Protein AF-A0A2K5IJV3-F1 (afdb_monomer)

InterPro domains:
  IPR008011 Complex 1 LYR protein domain [PF05347] (14-72)
  IPR033034 NADH dehydrogenase [ubiquinone] 1 beta subcomplex subunit 9 [PTHR12868] (1-138)
  IPR045292 NDUFB9, LYR domain [cd20263] (12-88)

Radius of gyration: 27.1 Å; Cα contacts (8 Å, |Δi|>4): 61; chains: 1; bounding box: 58×34×71 Å

Solvent-accessible surface area (backbone atoms only — not comparable to full-atom values): 11816 Å² total; per-residue (Å²): 135,67,83,50,98,89,40,96,61,74,51,71,69,55,51,53,54,51,50,54,54,49,52,51,47,31,45,45,47,71,32,77,51,69,70,62,28,50,55,52,51,51,54,54,49,50,62,56,55,75,60,63,82,66,81,54,64,67,60,53,54,49,52,50,51,53,50,51,52,54,47,65,77,69,53,51,93,77,54,77,57,55,43,74,38,91,89,20,89,46,40,73,68,64,53,87,74,63,70,64,73,70,66,67,73,74,55,56,69,74,66,49,63,76,41,55,71,59,54,57,53,47,51,54,54,53,50,51,52,61,67,44,47,62,54,54,51,48,52,51,51,51,52,51,54,49,51,52,50,51,51,51,52,51,53,54,49,58,71,70,66,63,79,50,75,67,56,51,53,50,52,53,49,53,55,49,47,55,54,48,54,52,49,52,52,53,49,50,57,51,48,55,52,50,54,54,55,57,62,70,73,108

Secondary structure (DSSP, 8-state):
----SS-SS--HHHHHHHHHHHHHHHHHHH--SHHHHHHHHHHHHHHHHHTTT---HHHHHHHHHHHHHHHHHH--SS----TTSTTSTTTTTTGGG---GGGGGGS-HHHHTTSHHHHHHHHHHHHHHHHHHHHHHHHHHHHHHHHHHHHHHHHHHHHTT---HHHHHHHHHHHHHHHHHHHHHHHHHHHHHHHHHHHTT-

Foldseek 3Di:
DQDDPPDPGDDLVRLLVVLLVQLLQQLCQVCVDPVVSVVVNVVSVVVVVVCVPPPDPVVSVVVSVVSVVVCVVSGDPDTDDDQCGVVHVCPCVCVVVCDPPCVVVVDDVVVCVVPVPVVVVVVVVVVVCVVVVVVVVVVVVVVVVLVVVLVVVVVVQVVVVPPDPVSVVVSVVVSVVVVVVVVVVVVVVVVVVVVVVVVVVD

Mean predicted aligned error: 12.66 Å

Sequence (202 aa):
MALSASGVYLTHQQKVLRLYKRALRHLESWCVHRDKYRYFACLLRARFEEHKNEKDMMKATQLLKEAEEEFWYRQHPQPYIFPDSPGGTSYERYDCYKLPEWCLDDWHPSEKAMYPDYFAKREQWKKLRRESWEREVQVRQELGTMEETSHVLYQSFYAQGNNSNSDILLGLREMSWYLRISFQNAYGASSQLQHANDFLKN

pLDDT: mean 81.29, std 19.45, range [35.34, 97.75]

Organism: Colobus angolensis palliatus (NCBI:txid336983)

Nearest PDB structures (foldseek):
  7zdh-assembly1_t  TM=9.858E-01  e=4.833E-18  Ovis aries
  7qsk-assembly1_n  TM=9.919E-01  e=1.207E-17  Bos taurus
  6zku-assembly1_t  TM=9.861E-01  e=1.364E-17  Ovis aries
  7qso-assembly1_n  TM=9.871E-01  e=8.004E-17  Bos taurus
  8rgq-assembly1_n  TM=9.727E-01  e=4.622E-17  Mus musculus

Structure (mmCIF, N/CA/C/O backbone):
data_AF-A0A2K5IJV3-F1
#
_entry.id   AF-A0A2K5IJV3-F1
#
loop_
_atom_site.group_PDB
_atom_site.id
_atom_site.type_symbol
_atom_site.label_atom_id
_atom_site.label_alt_id
_atom_site.label_comp_id
_atom_site.label_asym_id
_atom_site.label_entity_id
_atom_site.label_seq_id
_atom_site.pdbx_PDB_ins_code
_atom_site.Cartn_x
_atom_site.Cartn_y
_atom_site.Cartn_z
_atom_site.occupancy
_atom_site.B_iso_or_equiv
_atom_site.auth_seq_id
_atom_site.auth_comp_id
_atom_site.auth_asym_id
_atom_site.auth_atom_id
_atom_site.pdbx_PDB_model_num
ATOM 1 N N . MET A 1 1 ? 0.412 -10.807 8.843 1.00 43.59 1 MET A N 1
ATOM 2 C CA . MET A 1 1 ? 1.869 -11.056 8.858 1.00 43.59 1 MET A CA 1
ATOM 3 C C . MET A 1 1 ? 2.607 -9.805 9.322 1.00 43.59 1 MET A C 1
ATOM 5 O O . MET A 1 1 ? 2.273 -8.713 8.870 1.00 43.59 1 MET A O 1
ATOM 9 N N . ALA A 1 2 ? 3.545 -9.965 10.260 1.00 55.31 2 ALA A N 1
ATOM 10 C CA . ALA A 1 2 ? 4.254 -8.886 10.959 1.00 55.31 2 ALA A CA 1
ATOM 11 C C . ALA A 1 2 ? 5.643 -8.565 10.374 1.00 55.31 2 ALA A C 1
ATOM 13 O O . ALA A 1 2 ? 6.436 -7.891 11.019 1.00 55.31 2 ALA A O 1
ATOM 14 N N . LEU A 1 3 ? 5.938 -9.040 9.164 1.00 59.53 3 LEU A N 1
ATOM 15 C CA . LEU A 1 3 ? 7.213 -8.785 8.504 1.00 59.53 3 LEU A CA 1
ATOM 16 C C . LEU A 1 3 ? 7.228 -7.353 7.957 1.00 59.53 3 LEU A C 1
ATOM 18 O O . LEU A 1 3 ? 6.305 -6.935 7.250 1.00 59.53 3 LEU A O 1
ATOM 22 N N . SER A 1 4 ? 8.254 -6.589 8.323 1.00 63.19 4 SER A N 1
ATOM 23 C CA . SER A 1 4 ? 8.536 -5.273 7.757 1.00 63.19 4 SER A CA 1
ATOM 24 C C . SER A 1 4 ? 9.986 -5.239 7.290 1.00 63.19 4 SER A C 1
ATOM 26 O O . SER A 1 4 ? 10.848 -5.804 7.952 1.00 63.19 4 SER A O 1
ATOM 28 N N . ALA A 1 5 ? 10.247 -4.620 6.138 1.00 67.50 5 ALA A N 1
ATOM 29 C CA . ALA A 1 5 ? 11.571 -4.647 5.516 1.00 67.50 5 ALA A CA 1
ATOM 30 C C . ALA A 1 5 ? 12.631 -3.846 6.296 1.00 67.50 5 ALA A C 1
ATOM 32 O O . ALA A 1 5 ? 13.813 -4.133 6.176 1.00 67.50 5 ALA A O 1
ATOM 33 N N . SER A 1 6 ? 12.215 -2.853 7.089 1.00 71.19 6 SER A N 1
ATOM 34 C CA . SER A 1 6 ? 13.111 -1.941 7.811 1.00 71.19 6 SER A CA 1
ATOM 35 C C . SER A 1 6 ? 13.063 -2.074 9.336 1.00 71.19 6 SER A C 1
ATOM 37 O O . SER A 1 6 ? 13.911 -1.512 10.018 1.00 71.19 6 SER A O 1
ATOM 39 N N . GLY A 1 7 ? 12.082 -2.792 9.892 1.00 70.88 7 GLY A N 1
ATOM 40 C CA . GLY A 1 7 ? 11.894 -2.940 11.335 1.00 70.88 7 GLY A CA 1
ATOM 41 C C . GLY A 1 7 ? 11.746 -4.399 11.755 1.00 70.88 7 GLY A C 1
ATOM 42 O O . GLY A 1 7 ? 11.003 -5.163 11.136 1.00 70.88 7 GLY A O 1
ATOM 43 N N . VAL A 1 8 ? 12.407 -4.769 12.854 1.00 79.44 8 VAL A N 1
ATOM 44 C CA . VAL A 1 8 ? 12.351 -6.128 13.425 1.00 79.44 8 VAL A CA 1
ATOM 45 C C . VAL A 1 8 ? 10.925 -6.496 13.864 1.00 79.44 8 VAL A C 1
ATOM 47 O O . VAL A 1 8 ? 10.521 -7.652 13.778 1.00 79.44 8 VAL A O 1
ATOM 50 N N . TYR A 1 9 ? 10.131 -5.512 14.299 1.00 87.12 9 TYR A N 1
ATOM 51 C CA . TYR A 1 9 ? 8.744 -5.705 14.718 1.00 87.12 9 TYR A CA 1
ATOM 52 C C . TYR A 1 9 ? 7.869 -4.489 14.397 1.00 87.12 9 TYR A C 1
ATOM 54 O O . TYR A 1 9 ? 8.346 -3.368 14.231 1.00 87.12 9 TYR A O 1
ATOM 62 N N . LEU A 1 10 ? 6.554 -4.714 14.337 1.00 90.12 10 LEU A N 1
ATOM 63 C CA . LEU A 1 10 ? 5.576 -3.637 14.186 1.00 90.12 10 LEU A CA 1
ATOM 64 C C . LEU A 1 10 ? 5.301 -2.960 15.523 1.00 90.12 10 LEU A C 1
ATOM 66 O O . LEU A 1 10 ? 4.987 -3.632 16.512 1.00 90.12 10 LEU A O 1
ATOM 70 N N . THR A 1 11 ? 5.324 -1.630 15.524 1.00 92.88 11 THR A N 1
ATOM 71 C CA . THR A 1 11 ? 4.940 -0.842 16.699 1.00 92.88 11 THR A CA 1
ATOM 72 C C . THR A 1 11 ? 3.442 -0.983 16.983 1.00 92.88 11 THR A C 1
ATOM 74 O O . THR A 1 11 ? 2.646 -1.283 16.088 1.00 92.88 11 THR A O 1
ATOM 77 N N . HIS A 1 12 ? 3.030 -0.744 18.232 1.00 93.25 12 HIS A N 1
ATOM 78 C CA . HIS A 1 12 ? 1.617 -0.805 18.622 1.00 93.25 12 HIS A CA 1
ATOM 79 C C . HIS A 1 12 ? 0.739 0.098 17.739 1.00 93.25 12 HIS A C 1
ATOM 81 O O . HIS A 1 12 ? -0.258 -0.353 17.178 1.00 93.25 12 HIS A O 1
ATOM 87 N N . GLN A 1 13 ? 1.174 1.341 17.508 1.00 93.50 13 GLN A N 1
ATOM 88 C CA . GLN A 1 13 ? 0.489 2.285 16.623 1.00 93.50 13 GLN A CA 1
ATOM 89 C C . GLN A 1 13 ? 0.307 1.722 15.204 1.00 93.50 13 GLN A C 1
ATOM 91 O O . GLN A 1 13 ? -0.781 1.806 14.638 1.00 93.50 13 GLN A O 1
ATOM 96 N N . GLN A 1 14 ? 1.347 1.115 14.623 1.00 94.75 14 GLN A N 1
ATOM 97 C CA . GLN A 1 14 ? 1.256 0.511 13.291 1.00 94.75 14 GLN A CA 1
ATOM 98 C C . GLN A 1 14 ? 0.252 -0.646 13.252 1.00 94.75 14 GLN A C 1
ATOM 100 O O . GLN A 1 14 ? -0.473 -0.780 12.264 1.00 94.75 14 GLN A O 1
ATOM 105 N N . LYS A 1 15 ? 0.184 -1.470 14.307 1.00 95.38 15 LYS A N 1
ATOM 106 C CA . LYS A 1 15 ? -0.801 -2.558 14.415 1.00 95.38 15 LYS A CA 1
ATOM 107 C C . LYS A 1 15 ? -2.231 -2.008 14.435 1.00 95.38 15 LYS A C 1
ATOM 109 O O . LYS A 1 15 ? -3.037 -2.434 13.609 1.00 95.38 15 LYS A O 1
ATOM 114 N N . VAL A 1 16 ? -2.506 -0.993 15.262 1.00 96.19 16 VAL A N 1
ATOM 115 C CA . VAL A 1 16 ? -3.817 -0.312 15.317 1.00 96.19 16 VAL A CA 1
ATOM 116 C C . VAL A 1 16 ? -4.200 0.265 13.953 1.00 96.19 16 VAL A C 1
ATOM 118 O O . VAL A 1 16 ? -5.300 0.023 13.461 1.00 96.19 16 VAL A O 1
ATOM 121 N N . LEU A 1 17 ? -3.284 0.980 13.290 1.00 96.56 17 LEU A N 1
ATOM 122 C CA . LEU A 1 17 ? -3.554 1.583 11.979 1.00 96.56 17 LEU A CA 1
ATOM 123 C C . LEU A 1 17 ? -3.830 0.530 10.896 1.00 96.56 17 LEU A C 1
ATOM 125 O O . LEU A 1 17 ? -4.703 0.724 10.044 1.00 96.56 17 LEU A O 1
ATOM 129 N N . ARG A 1 18 ? -3.112 -0.599 10.923 1.00 96.62 18 ARG A N 1
ATOM 130 C CA . ARG A 1 18 ? -3.357 -1.725 10.010 1.00 96.62 18 ARG A CA 1
ATOM 131 C C . ARG A 1 18 ? -4.715 -2.372 10.278 1.00 96.62 18 ARG A C 1
ATOM 133 O O . ARG A 1 18 ? -5.428 -2.648 9.313 1.00 96.62 18 ARG A O 1
ATOM 140 N N . LEU A 1 19 ? -5.087 -2.579 11.544 1.00 97.38 19 LEU A N 1
ATOM 141 C CA . LEU A 1 19 ?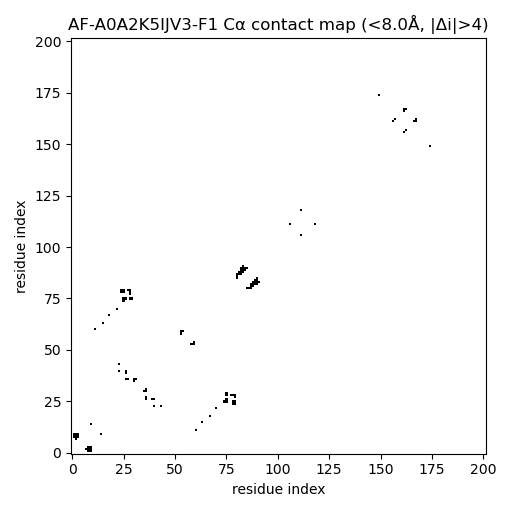 -6.404 -3.092 11.928 1.00 97.38 19 LEU A CA 1
ATOM 142 C C . LEU A 1 19 ? -7.519 -2.153 11.456 1.00 97.38 19 LEU A C 1
ATOM 144 O O . LEU A 1 19 ? -8.434 -2.602 10.774 1.00 97.38 19 LEU A O 1
ATOM 148 N N . TYR A 1 20 ? -7.392 -0.849 11.710 1.00 97.69 20 TYR A N 1
ATOM 149 C CA . TYR A 1 20 ? -8.354 0.162 11.265 1.00 97.69 20 TYR A CA 1
ATOM 150 C C . TYR A 1 20 ? -8.542 0.154 9.740 1.00 97.69 20 TYR A C 1
ATOM 152 O O . TYR A 1 20 ? -9.669 0.109 9.241 1.00 97.69 20 TYR A O 1
ATOM 160 N N . LYS A 1 21 ? -7.438 0.118 8.977 1.00 97.75 21 LYS A N 1
ATOM 161 C CA . LYS A 1 21 ? -7.491 0.029 7.510 1.00 97.75 21 LYS A CA 1
ATOM 162 C C . LYS A 1 21 ? -8.191 -1.251 7.043 1.00 97.75 21 LYS A C 1
ATOM 164 O O . LYS A 1 21 ? -9.004 -1.185 6.123 1.00 97.75 21 LYS A O 1
ATOM 169 N N . ARG A 1 22 ? -7.889 -2.403 7.655 1.00 97.00 22 ARG A N 1
ATOM 170 C CA . ARG A 1 22 ? -8.542 -3.687 7.336 1.00 97.00 22 ARG A CA 1
ATOM 171 C C . ARG A 1 22 ? -10.034 -3.634 7.650 1.00 97.00 22 ARG A C 1
ATOM 173 O O . ARG A 1 22 ? -10.837 -3.950 6.779 1.00 97.00 22 ARG A O 1
ATOM 180 N N . ALA A 1 23 ? -10.403 -3.166 8.838 1.00 97.25 23 ALA A N 1
ATOM 181 C CA . ALA A 1 23 ? -11.791 -3.047 9.267 1.00 97.25 23 ALA A CA 1
ATOM 182 C C . ALA A 1 23 ? -12.621 -2.207 8.284 1.00 97.25 23 ALA A C 1
ATOM 184 O O . ALA A 1 23 ? -13.679 -2.656 7.849 1.00 97.25 23 ALA A O 1
ATOM 185 N N . LEU A 1 24 ? -12.106 -1.057 7.832 1.00 97.50 24 LEU A N 1
ATOM 186 C CA . LEU A 1 24 ? -12.784 -0.241 6.820 1.00 97.50 24 LEU A CA 1
ATOM 187 C C . LEU A 1 24 ? -12.960 -0.958 5.475 1.00 97.50 24 LEU A C 1
ATOM 189 O O . LEU A 1 24 ? -14.029 -0.861 4.881 1.00 97.50 24 LEU A O 1
ATOM 193 N N . ARG A 1 25 ? -11.956 -1.700 4.990 1.00 96.56 25 ARG A N 1
ATOM 194 C CA . ARG A 1 25 ? -12.063 -2.436 3.712 1.00 96.56 25 ARG A CA 1
ATOM 195 C C . ARG A 1 25 ? -13.056 -3.596 3.775 1.00 96.56 25 ARG A C 1
ATOM 197 O O . ARG A 1 25 ? -13.798 -3.817 2.821 1.00 96.56 25 ARG A O 1
ATOM 204 N N . HIS A 1 26 ? -13.124 -4.303 4.900 1.00 96.94 26 HIS A N 1
ATOM 205 C CA . HIS A 1 26 ? -14.148 -5.334 5.092 1.00 96.94 26 HIS A CA 1
ATOM 206 C C . HIS A 1 26 ? -15.542 -4.725 5.274 1.00 96.94 26 HIS A C 1
ATOM 208 O O . HIS A 1 26 ? -16.514 -5.274 4.764 1.00 96.94 26 HIS A O 1
ATOM 214 N N . LEU A 1 27 ? -15.649 -3.566 5.925 1.00 96.69 27 LEU A N 1
ATOM 215 C CA . LEU A 1 27 ? -16.903 -2.819 6.030 1.00 96.69 27 LEU A CA 1
ATOM 216 C C . LEU A 1 27 ? -17.384 -2.345 4.649 1.00 96.69 27 LEU A C 1
ATOM 218 O O . LEU A 1 27 ? -18.563 -2.484 4.348 1.00 96.69 27 LEU A O 1
ATOM 222 N N . GLU A 1 28 ? -16.480 -1.880 3.781 1.00 95.88 28 GLU A N 1
ATOM 223 C CA . GLU A 1 28 ? -16.760 -1.567 2.366 1.00 95.88 28 GLU A CA 1
ATOM 224 C C . GLU A 1 28 ? -17.226 -2.800 1.577 1.00 95.88 28 GLU A C 1
ATOM 226 O O . GLU A 1 28 ? -18.065 -2.681 0.693 1.00 95.88 28 GLU A O 1
ATOM 231 N N . SER A 1 29 ? -16.742 -3.993 1.938 1.00 95.88 29 SER A N 1
ATOM 232 C CA . SER A 1 29 ? -17.171 -5.252 1.312 1.00 95.88 29 SER A CA 1
ATOM 233 C C . SER A 1 29 ? -18.584 -5.671 1.746 1.00 95.88 29 SER A C 1
ATOM 235 O O . SER A 1 29 ? -19.347 -6.172 0.929 1.00 95.88 29 SER A O 1
ATOM 237 N N . TRP A 1 30 ? -18.959 -5.435 3.009 1.00 96.50 30 TRP A N 1
ATOM 238 C CA . TRP A 1 30 ? -20.322 -5.679 3.507 1.00 96.50 30 TRP A CA 1
ATOM 239 C C . TRP A 1 30 ? -21.327 -4.618 3.030 1.00 96.50 30 TRP A C 1
ATOM 241 O O . TRP A 1 30 ? -22.461 -4.931 2.672 1.00 96.50 30 TRP A O 1
ATOM 251 N N . CYS A 1 31 ? -20.935 -3.345 3.060 1.00 95.44 31 CYS A N 1
ATOM 252 C CA . CYS A 1 31 ? -21.772 -2.205 2.698 1.00 95.44 31 CYS A CA 1
ATOM 253 C C . CYS A 1 31 ? -21.453 -1.737 1.276 1.00 95.44 31 CYS A C 1
ATOM 255 O O . CYS A 1 31 ? -20.712 -0.775 1.088 1.00 95.44 31 CYS A O 1
ATOM 257 N N . VAL A 1 32 ? -22.065 -2.390 0.286 1.00 93.62 32 VAL A N 1
ATOM 258 C CA . VAL A 1 32 ? -21.828 -2.116 -1.143 1.00 93.62 32 VAL A CA 1
ATOM 259 C C . VAL A 1 32 ? -22.155 -0.664 -1.525 1.00 93.62 32 VAL A C 1
ATOM 261 O O . VAL A 1 32 ? -21.437 -0.040 -2.304 1.00 93.62 32 VAL A O 1
ATOM 264 N N . HIS A 1 33 ? -23.233 -0.097 -0.971 1.00 96.44 33 HIS A N 1
ATOM 265 C CA . HIS A 1 33 ? -23.640 1.276 -1.274 1.00 96.44 33 HIS A CA 1
ATOM 266 C C . HIS A 1 33 ? -22.840 2.311 -0.471 1.00 96.44 33 HIS A C 1
ATOM 268 O O . HIS A 1 33 ? -22.612 2.171 0.735 1.00 96.44 33 HIS A O 1
ATOM 274 N N . ARG A 1 34 ? -22.425 3.385 -1.155 1.00 96.25 34 ARG A N 1
ATOM 275 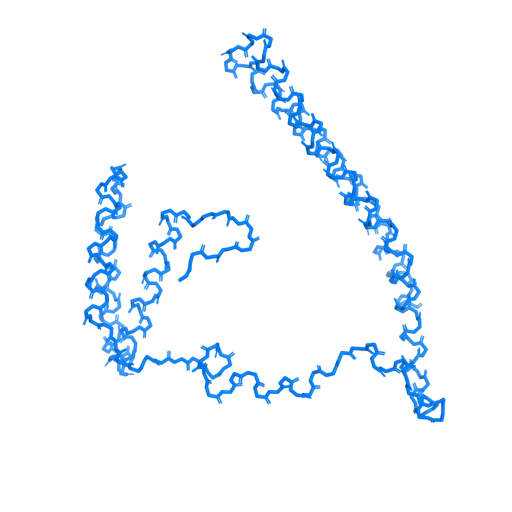C CA . ARG A 1 34 ? -21.457 4.360 -0.632 1.00 96.25 34 ARG A CA 1
ATOM 276 C C . ARG A 1 34 ? -21.984 5.194 0.536 1.00 96.25 34 ARG A C 1
ATOM 278 O O . ARG A 1 34 ? -21.215 5.536 1.434 1.00 96.25 34 ARG A O 1
ATOM 285 N N . ASP A 1 35 ? -23.269 5.509 0.515 1.00 96.69 35 ASP A N 1
ATOM 286 C CA . ASP A 1 35 ? -24.015 6.215 1.557 1.00 96.69 35 ASP A CA 1
ATOM 287 C C . ASP A 1 35 ? -24.025 5.425 2.875 1.00 96.69 35 ASP A C 1
ATOM 289 O O . ASP A 1 35 ? -23.564 5.926 3.906 1.00 96.69 35 ASP A O 1
ATOM 293 N N . LYS A 1 36 ? -24.437 4.152 2.826 1.00 96.00 36 LYS A N 1
ATOM 294 C CA . LYS A 1 36 ? -24.447 3.249 3.986 1.00 96.00 36 LYS A CA 1
ATOM 295 C C . LYS A 1 36 ? -23.037 3.009 4.508 1.00 96.00 36 LYS A C 1
ATOM 297 O O . LYS A 1 36 ? -22.800 3.127 5.710 1.00 96.00 36 LYS A O 1
ATOM 302 N N . TYR A 1 37 ? -22.088 2.742 3.609 1.00 97.56 37 TYR A N 1
ATOM 303 C CA . TYR A 1 37 ? -20.678 2.603 3.972 1.00 97.56 37 TYR A CA 1
ATOM 304 C C . TYR A 1 37 ? -20.176 3.826 4.744 1.00 97.56 37 TYR A C 1
ATOM 306 O O . TYR A 1 37 ? -19.554 3.680 5.795 1.00 97.56 37 TYR A O 1
ATOM 314 N N . ARG A 1 38 ? -20.456 5.041 4.251 1.00 97.62 38 ARG A N 1
ATOM 315 C CA . ARG A 1 38 ? -19.965 6.275 4.872 1.00 97.62 38 ARG A CA 1
ATOM 316 C C . ARG A 1 38 ? -20.503 6.451 6.288 1.00 97.62 38 ARG A C 1
ATOM 318 O O . ARG A 1 38 ? -19.730 6.829 7.166 1.00 97.62 38 ARG A O 1
ATOM 325 N N . TYR A 1 39 ? -21.780 6.146 6.507 1.00 97.56 39 TYR A N 1
ATOM 326 C CA . TYR A 1 39 ? -22.393 6.178 7.833 1.00 97.56 39 TYR A CA 1
ATOM 327 C C . TYR A 1 39 ? -21.666 5.243 8.814 1.00 97.56 39 TYR A C 1
ATOM 329 O O . TYR A 1 39 ? -21.151 5.692 9.840 1.00 97.56 39 TYR A O 1
ATOM 337 N N . PHE A 1 40 ? -21.527 3.962 8.463 1.00 97.56 40 PHE A N 1
ATOM 338 C CA . PHE A 1 40 ? -20.876 2.979 9.334 1.00 97.56 40 PHE A CA 1
ATOM 339 C C . PHE A 1 40 ? -19.367 3.213 9.494 1.00 97.56 40 PHE A C 1
ATOM 341 O O . PHE A 1 40 ? -18.820 2.950 10.563 1.00 97.56 40 PHE A O 1
ATOM 348 N N . ALA A 1 41 ? -18.686 3.755 8.483 1.00 97.44 41 ALA A N 1
ATOM 349 C CA . ALA A 1 41 ? -17.279 4.134 8.584 1.00 97.44 41 ALA A CA 1
ATOM 350 C C . ALA A 1 41 ? -17.056 5.258 9.611 1.00 97.44 41 ALA A C 1
ATOM 352 O O . ALA A 1 41 ? -16.080 5.214 10.361 1.00 97.44 41 ALA A O 1
ATOM 353 N N . CYS A 1 42 ? -17.962 6.242 9.681 1.00 97.69 42 CYS A N 1
ATOM 354 C CA . CYS A 1 42 ? -17.916 7.284 10.709 1.00 97.69 42 CYS A CA 1
ATOM 355 C C . CYS A 1 42 ? -18.160 6.710 12.112 1.00 97.69 42 CYS A C 1
ATOM 357 O O . CYS A 1 42 ? -17.428 7.058 13.035 1.00 97.69 42 CYS A O 1
ATOM 359 N N . LEU A 1 43 ? -19.120 5.789 12.265 1.00 97.62 43 LEU A N 1
ATOM 360 C CA . LEU A 1 43 ? -19.351 5.096 13.539 1.00 97.62 43 LEU A CA 1
ATOM 361 C C . LEU A 1 43 ? -18.133 4.275 13.975 1.00 97.62 43 LEU A C 1
ATOM 363 O O . LEU A 1 43 ? -17.728 4.336 15.134 1.00 97.62 43 LEU A O 1
ATOM 367 N N . LEU A 1 44 ? -17.511 3.544 13.046 1.00 97.19 44 LEU A N 1
ATOM 368 C CA . LEU A 1 44 ? -16.287 2.801 13.327 1.00 97.19 44 LEU A CA 1
ATOM 369 C C . LEU A 1 44 ? -15.176 3.751 13.779 1.00 97.19 44 LEU A C 1
ATOM 371 O O . LEU A 1 44 ? -14.524 3.493 14.783 1.00 97.19 44 LEU A O 1
ATOM 375 N N . ARG A 1 45 ? -14.986 4.874 13.081 1.00 97.69 45 ARG A N 1
ATOM 376 C CA . ARG A 1 45 ? -13.991 5.878 13.464 1.00 97.69 45 ARG A CA 1
ATOM 377 C C . ARG A 1 45 ? -14.233 6.431 14.870 1.00 97.69 45 ARG A C 1
ATOM 379 O O . ARG A 1 45 ? -13.272 6.526 15.623 1.00 97.69 45 ARG A O 1
ATOM 386 N N . ALA A 1 46 ? -15.482 6.730 15.228 1.00 97.75 46 ALA A N 1
ATOM 387 C CA . ALA A 1 46 ? -15.830 7.195 16.570 1.00 97.75 46 ALA A CA 1
ATOM 388 C C . ALA A 1 46 ? -15.425 6.175 17.653 1.00 97.75 46 ALA A C 1
ATOM 390 O O . ALA A 1 46 ? -14.799 6.563 18.635 1.00 97.75 46 ALA A O 1
ATOM 391 N N . ARG A 1 47 ? -15.660 4.870 17.423 1.00 96.56 47 ARG A N 1
ATOM 392 C CA . ARG A 1 47 ? -15.214 3.789 18.332 1.00 96.56 47 ARG A CA 1
ATOM 393 C C . ARG A 1 47 ? -13.692 3.759 18.519 1.00 96.56 47 ARG A C 1
ATOM 395 O O . ARG A 1 47 ? -13.205 3.547 19.621 1.00 96.56 47 ARG A O 1
ATOM 402 N N . PHE A 1 48 ? -12.926 3.967 17.446 1.00 96.50 48 PHE A N 1
ATOM 403 C CA . PHE A 1 48 ? -11.461 4.035 17.540 1.00 96.50 48 PHE A CA 1
ATOM 404 C C . PHE A 1 48 ? -10.978 5.317 18.236 1.00 96.50 48 PHE A C 1
ATOM 406 O O . PHE A 1 48 ? -9.956 5.296 18.919 1.00 96.50 48 PHE A O 1
ATOM 413 N N . GLU A 1 49 ? -11.681 6.438 18.055 1.00 96.56 49 GLU A N 1
ATOM 414 C CA . GLU A 1 49 ? -11.321 7.717 18.674 1.00 96.56 49 GLU A CA 1
ATOM 415 C C . GLU A 1 49 ? -11.614 7.751 20.183 1.00 96.56 49 GLU A C 1
ATOM 417 O O . GLU A 1 49 ? -10.852 8.384 20.915 1.00 96.56 49 GLU A O 1
ATOM 422 N N . GLU A 1 50 ? -12.618 7.010 20.662 1.00 95.88 50 GLU A N 1
ATOM 423 C CA . GLU A 1 50 ? -12.949 6.867 22.091 1.00 95.88 50 GLU A CA 1
ATOM 424 C C . GLU A 1 50 ? -11.749 6.404 22.937 1.00 95.88 50 GLU A C 1
ATOM 426 O O . GLU A 1 50 ? -11.489 6.945 24.011 1.00 95.88 50 GLU A O 1
ATOM 431 N N . HIS A 1 51 ? -10.946 5.473 22.413 1.00 93.12 51 HIS A N 1
ATOM 432 C CA . HIS A 1 51 ? -9.770 4.921 23.098 1.00 93.12 51 HIS A CA 1
ATOM 433 C C . HIS A 1 51 ? -8.432 5.500 22.607 1.00 93.12 51 HIS A C 1
ATOM 435 O O . HIS A 1 51 ? -7.367 4.954 22.897 1.00 93.12 51 HIS A O 1
ATOM 441 N N . LYS A 1 52 ? -8.447 6.621 21.873 1.00 91.75 52 LYS A N 1
ATOM 442 C CA . LYS A 1 52 ? -7.231 7.218 21.289 1.00 91.75 52 LYS A CA 1
ATOM 443 C C . LYS A 1 52 ? -6.233 7.723 22.335 1.00 91.75 52 LYS A C 1
ATOM 445 O O . LYS A 1 52 ? -5.030 7.668 22.096 1.00 91.75 52 LYS A O 1
ATOM 450 N N . ASN A 1 53 ? -6.730 8.247 23.455 1.00 93.31 53 ASN A N 1
ATOM 451 C CA . ASN A 1 53 ? -5.921 8.905 24.488 1.00 93.31 53 ASN A CA 1
ATOM 452 C C . ASN A 1 53 ? -5.605 7.988 25.687 1.00 93.31 53 ASN A C 1
ATOM 454 O O . ASN A 1 53 ? -5.273 8.484 26.764 1.00 93.31 53 ASN A O 1
ATOM 458 N N . GLU A 1 54 ? -5.728 6.668 25.523 1.00 91.06 54 GLU A N 1
ATOM 459 C CA . GLU A 1 54 ? -5.382 5.701 26.567 1.00 91.06 54 GLU A CA 1
ATOM 460 C C . GLU A 1 54 ? -3.863 5.698 26.802 1.00 91.06 54 GLU A C 1
ATOM 462 O O . GLU A 1 54 ? -3.078 5.536 25.865 1.00 91.06 54 GLU A O 1
ATOM 467 N N . LYS A 1 55 ? -3.446 5.921 28.053 1.00 92.69 55 LYS A N 1
ATOM 468 C CA . LYS A 1 55 ? -2.022 6.004 28.425 1.00 92.69 55 LYS A CA 1
ATOM 469 C C . LYS A 1 55 ? -1.460 4.657 28.864 1.00 92.69 55 LYS A C 1
ATOM 471 O O . LYS A 1 55 ? -0.251 4.453 28.776 1.00 92.69 55 LYS A O 1
ATOM 476 N N . ASP A 1 56 ? -2.317 3.761 29.349 1.00 95.31 56 ASP A N 1
ATOM 477 C CA . ASP A 1 56 ? -1.900 2.428 29.765 1.00 95.31 56 ASP A CA 1
ATOM 478 C C . ASP A 1 56 ? -1.706 1.513 28.548 1.00 95.31 56 ASP A C 1
ATOM 480 O O . ASP A 1 56 ? -2.650 1.138 27.846 1.00 95.31 56 ASP A O 1
ATOM 484 N N . MET A 1 57 ? -0.451 1.126 28.317 1.00 93.19 57 MET A N 1
ATOM 485 C CA . MET A 1 57 ? -0.076 0.258 27.207 1.00 93.19 57 MET A CA 1
ATOM 486 C C . MET A 1 57 ? -0.599 -1.171 27.368 1.00 93.19 57 MET A C 1
ATOM 488 O O . MET A 1 57 ? -0.912 -1.796 26.356 1.00 93.19 57 MET A O 1
ATOM 492 N N . MET A 1 58 ? -0.734 -1.691 28.594 1.00 94.50 58 MET A N 1
ATOM 493 C CA . MET A 1 58 ? -1.277 -3.039 28.804 1.00 94.50 58 MET A CA 1
ATOM 494 C C . MET A 1 58 ? -2.734 -3.093 28.358 1.00 94.50 58 MET A C 1
ATOM 496 O O . MET A 1 58 ? -3.097 -3.917 27.512 1.00 94.50 58 MET A O 1
ATOM 500 N N . LYS A 1 59 ? -3.537 -2.143 28.841 1.00 94.75 59 LYS A N 1
ATOM 501 C CA . LYS A 1 59 ? -4.931 -1.986 28.431 1.00 94.75 59 LYS A CA 1
ATOM 502 C C . LYS A 1 59 ? -5.062 -1.760 26.925 1.00 94.75 59 LYS A C 1
ATOM 504 O O . LYS A 1 59 ? -5.885 -2.410 26.287 1.00 94.75 59 LYS A O 1
ATOM 509 N N . ALA A 1 60 ? -4.214 -0.920 26.329 1.00 94.69 60 ALA A N 1
ATOM 510 C CA . ALA A 1 60 ? -4.217 -0.699 24.883 1.00 94.69 60 ALA A CA 1
ATOM 511 C C . ALA A 1 60 ? -3.949 -1.992 24.087 1.00 94.69 60 ALA A C 1
ATOM 513 O O . ALA A 1 60 ? -4.634 -2.261 23.099 1.00 94.69 60 ALA A O 1
ATOM 514 N N . THR A 1 61 ? -3.011 -2.834 24.541 1.00 95.31 61 THR A N 1
ATOM 515 C CA . THR A 1 61 ? -2.758 -4.131 23.890 1.00 95.31 61 THR A CA 1
ATOM 516 C C . THR A 1 61 ? -3.898 -5.129 24.064 1.00 95.31 61 THR A C 1
ATOM 518 O O . THR A 1 61 ? -4.177 -5.889 23.136 1.00 95.31 61 THR A O 1
ATOM 521 N N . GLN A 1 62 ? -4.580 -5.110 25.209 1.00 96.38 62 GLN A N 1
ATOM 522 C CA . GLN A 1 62 ? -5.749 -5.951 25.443 1.00 96.38 62 GLN A CA 1
ATOM 523 C C . GLN A 1 62 ? -6.913 -5.540 24.531 1.00 96.38 62 GLN A C 1
ATOM 525 O O . GLN A 1 62 ? -7.460 -6.391 23.835 1.00 96.38 62 GLN A O 1
ATOM 530 N N . LEU A 1 63 ? -7.209 -4.239 24.445 1.00 96.31 63 LEU A N 1
ATOM 531 C CA . LEU A 1 63 ? -8.220 -3.700 23.529 1.00 96.31 63 LEU A CA 1
ATOM 532 C C . LEU A 1 63 ? -7.915 -4.052 22.071 1.00 96.31 63 LEU A C 1
ATOM 534 O O . LEU A 1 63 ? -8.816 -4.381 21.306 1.00 96.31 63 LEU A O 1
ATOM 538 N N . LEU A 1 64 ? -6.638 -4.010 21.678 1.00 96.25 64 LEU A N 1
ATOM 539 C CA . LEU A 1 64 ? -6.225 -4.418 20.338 1.00 96.25 64 LEU A CA 1
ATOM 540 C C . LEU A 1 64 ? -6.526 -5.898 20.089 1.00 96.25 64 LEU A C 1
ATOM 542 O O . LEU A 1 64 ? -7.038 -6.229 19.023 1.00 96.25 64 LEU A O 1
ATOM 546 N N . LYS A 1 65 ? -6.236 -6.772 21.058 1.00 96.94 65 LYS A N 1
ATOM 547 C CA . LYS A 1 65 ? -6.510 -8.209 20.953 1.00 96.94 65 LYS A CA 1
ATOM 548 C C . LYS A 1 65 ? -8.011 -8.485 20.830 1.00 96.94 65 LYS A C 1
ATOM 550 O O . LYS A 1 65 ? -8.420 -9.190 19.914 1.00 96.94 65 LYS A O 1
ATOM 555 N N . GLU A 1 66 ? -8.823 -7.872 21.686 1.00 97.12 66 GLU A N 1
ATOM 556 C CA . GLU A 1 66 ? -10.289 -7.984 21.642 1.00 97.12 66 GLU A CA 1
ATOM 557 C C . GLU A 1 66 ? -10.852 -7.459 20.308 1.00 97.12 66 GLU A C 1
ATOM 559 O O . GLU A 1 66 ? -11.714 -8.086 19.692 1.00 97.12 66 GLU A O 1
ATOM 564 N N . ALA A 1 67 ? -10.311 -6.349 19.794 1.00 96.81 67 ALA A N 1
ATOM 565 C CA . ALA A 1 67 ? -10.701 -5.802 18.497 1.00 96.81 67 ALA A CA 1
ATOM 566 C C . ALA A 1 67 ? -10.273 -6.694 17.314 1.00 96.81 67 ALA A C 1
ATOM 568 O O . ALA A 1 67 ? -10.981 -6.761 16.306 1.00 96.81 67 ALA A O 1
ATOM 569 N N . GLU A 1 68 ? -9.130 -7.382 17.405 1.00 96.81 68 GLU A N 1
ATOM 570 C CA . GLU A 1 68 ? -8.706 -8.375 16.411 1.00 96.81 68 GLU A CA 1
ATOM 571 C C . GLU A 1 68 ? -9.614 -9.613 16.417 1.00 96.81 68 GLU A C 1
ATOM 573 O O . GLU A 1 68 ? -9.944 -10.119 15.341 1.00 96.81 68 GLU A O 1
ATOM 578 N N . GLU A 1 69 ? -10.066 -10.059 17.591 1.00 97.75 69 GLU A N 1
ATOM 579 C CA . GLU A 1 69 ? -11.038 -11.149 17.742 1.00 97.75 69 GLU A CA 1
ATOM 580 C C . GLU A 1 69 ? -12.416 -10.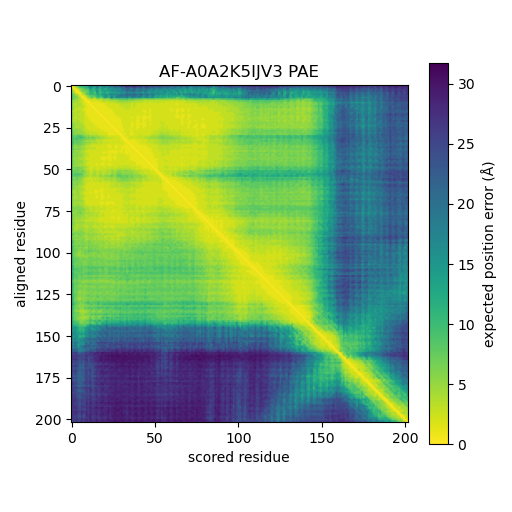762 17.173 1.00 97.75 69 GLU A C 1
ATOM 582 O O . GLU A 1 69 ? -12.984 -11.518 16.377 1.00 97.75 69 GLU A O 1
ATOM 587 N N . GLU A 1 70 ? -12.922 -9.555 17.476 1.00 96.94 70 GLU A N 1
ATOM 588 C CA . GLU A 1 70 ? -14.165 -9.033 16.878 1.00 96.94 70 GLU A CA 1
ATOM 589 C C . GLU A 1 70 ? -14.042 -8.955 15.349 1.00 96.94 70 GLU A C 1
ATOM 591 O O . GLU A 1 70 ? -14.940 -9.385 14.617 1.00 96.94 70 GLU A O 1
ATOM 596 N N . PHE A 1 71 ? -12.922 -8.420 14.852 1.00 97.44 71 PHE A N 1
ATOM 597 C CA . PHE A 1 71 ? -12.668 -8.319 13.419 1.00 97.44 71 PHE A CA 1
ATOM 598 C C . PHE A 1 71 ? -12.639 -9.701 12.756 1.00 97.44 71 PHE A C 1
ATOM 600 O O . PHE A 1 71 ? -13.247 -9.873 11.700 1.00 97.44 71 PHE A O 1
ATOM 607 N N . TRP A 1 72 ? -11.975 -10.684 13.369 1.00 97.00 72 TRP A N 1
ATOM 608 C CA . TRP A 1 72 ? -11.887 -12.045 12.840 1.00 97.00 72 TRP A CA 1
ATOM 609 C C . TRP A 1 72 ? -13.259 -12.714 12.732 1.00 97.00 72 TRP A C 1
ATOM 611 O O . TRP A 1 72 ? -13.565 -13.322 11.708 1.00 97.00 72 TRP A O 1
ATOM 621 N N . TYR A 1 73 ? -14.108 -12.554 13.748 1.00 97.12 73 TYR A N 1
ATOM 622 C CA . TYR A 1 73 ? -15.459 -13.117 13.749 1.00 97.12 73 TYR A CA 1
ATOM 623 C C . TYR A 1 73 ? -16.374 -12.471 12.694 1.00 97.12 73 TYR A C 1
ATOM 625 O O . TYR A 1 73 ? -17.219 -13.143 12.105 1.00 97.12 73 TYR A O 1
ATOM 633 N N . ARG A 1 74 ? -16.206 -11.167 12.429 1.00 95.25 74 ARG A N 1
ATOM 634 C CA . ARG A 1 74 ? -17.103 -10.371 11.563 1.00 95.25 74 ARG A CA 1
ATOM 635 C C . ARG A 1 74 ? -16.552 -10.095 10.159 1.00 95.25 74 ARG A C 1
ATOM 637 O O . ARG A 1 74 ? -17.141 -9.311 9.404 1.00 95.25 74 ARG A O 1
ATOM 644 N N . GLN A 1 75 ? -15.417 -10.684 9.793 1.00 95.50 75 GLN A N 1
ATOM 645 C CA . GLN A 1 75 ? -14.804 -10.440 8.490 1.00 95.50 75 GLN A CA 1
ATOM 646 C C . GLN A 1 75 ? -15.677 -10.980 7.349 1.00 95.50 75 GLN A C 1
ATOM 648 O O . GLN A 1 75 ? -16.234 -12.072 7.426 1.00 95.50 75 GLN A O 1
ATOM 653 N N . HIS A 1 76 ? -15.792 -10.208 6.266 1.00 95.88 76 HIS A N 1
ATOM 654 C CA . HIS A 1 76 ? -16.469 -10.675 5.055 1.00 95.88 76 HIS A CA 1
ATOM 655 C C . HIS A 1 76 ? -15.745 -11.907 4.467 1.00 95.88 76 HIS A C 1
ATOM 657 O O . HIS A 1 76 ? -14.522 -11.828 4.316 1.00 95.88 76 HIS A O 1
ATOM 663 N N . PRO A 1 77 ? -16.450 -12.998 4.094 1.00 96.62 77 PRO A N 1
ATOM 664 C CA . PRO A 1 77 ? -15.825 -14.216 3.560 1.00 96.62 77 PRO A CA 1
ATOM 665 C C . PRO A 1 77 ? -14.991 -13.988 2.292 1.00 96.62 77 PRO A C 1
ATOM 667 O O . PRO A 1 77 ? -13.934 -14.586 2.126 1.00 96.62 77 PRO A O 1
ATOM 670 N N . GLN A 1 78 ? -15.449 -13.094 1.413 1.00 95.19 78 GLN A N 1
ATOM 671 C CA . GLN A 1 78 ? -14.767 -12.731 0.169 1.00 95.19 78 GLN A CA 1
ATOM 672 C C . GLN A 1 78 ? -14.581 -11.208 0.098 1.00 95.19 78 GLN A C 1
ATOM 674 O O . GLN A 1 78 ? -15.444 -10.513 -0.439 1.00 95.19 78 GLN A O 1
ATOM 679 N N . PRO A 1 79 ? -13.552 -10.638 0.741 1.00 96.25 79 PRO A N 1
ATOM 680 C CA . PRO A 1 79 ? -13.365 -9.191 0.758 1.00 96.25 79 PRO A CA 1
ATOM 681 C C . PRO A 1 79 ? -13.086 -8.640 -0.645 1.00 96.25 79 PRO A C 1
ATOM 683 O O . PRO A 1 79 ? -12.542 -9.333 -1.504 1.00 96.25 79 PRO A O 1
ATOM 686 N N . TYR A 1 80 ? -13.409 -7.366 -0.860 1.00 96.06 80 TYR A N 1
ATOM 687 C CA . TYR A 1 80 ? -13.031 -6.663 -2.079 1.00 96.06 80 TYR A CA 1
ATOM 688 C C . TYR A 1 80 ? -11.512 -6.450 -2.121 1.00 96.06 80 TYR A C 1
ATOM 690 O O . TYR A 1 80 ? -10.936 -5.764 -1.269 1.00 96.06 80 TYR A O 1
ATOM 698 N N . ILE A 1 81 ? -10.870 -7.030 -3.133 1.00 96.38 81 ILE A N 1
ATOM 699 C CA . ILE A 1 81 ? -9.438 -6.899 -3.403 1.00 96.38 81 ILE A CA 1
ATOM 700 C C . ILE A 1 81 ? -9.287 -6.174 -4.739 1.00 96.38 81 ILE A C 1
ATOM 702 O O . ILE A 1 81 ? -9.939 -6.524 -5.722 1.00 96.38 81 ILE A O 1
ATOM 706 N N . PHE A 1 82 ? -8.440 -5.144 -4.774 1.00 95.94 82 PHE A N 1
ATOM 707 C CA . PHE A 1 82 ? -8.181 -4.414 -6.013 1.00 95.94 82 PHE A CA 1
ATOM 708 C C . PHE A 1 82 ? -7.518 -5.331 -7.051 1.00 95.94 82 PHE A C 1
ATOM 710 O O . PHE A 1 82 ? -6.694 -6.155 -6.656 1.00 95.94 82 PHE A O 1
ATOM 717 N N . PRO A 1 83 ? -7.806 -5.161 -8.355 1.00 97.12 83 PRO A N 1
ATOM 718 C CA . PRO A 1 83 ? -7.348 -6.087 -9.391 1.00 97.12 83 PRO A CA 1
ATOM 719 C C . PRO A 1 83 ? -5.836 -6.359 -9.372 1.00 97.12 83 PRO A C 1
ATOM 721 O O . PRO A 1 83 ? -5.438 -7.520 -9.394 1.00 97.12 83 PRO A O 1
ATOM 724 N N . ASP A 1 84 ? -5.018 -5.312 -9.234 1.00 96.00 84 ASP A N 1
ATOM 725 C CA . ASP A 1 84 ? -3.549 -5.406 -9.265 1.00 96.00 84 ASP A CA 1
ATOM 726 C C . ASP A 1 84 ? -2.913 -5.668 -7.891 1.00 96.00 84 ASP A C 1
ATOM 728 O O . ASP A 1 84 ? -1.695 -5.779 -7.770 1.00 96.00 84 ASP A O 1
ATOM 732 N N . SER A 1 85 ? -3.713 -5.715 -6.822 1.00 95.44 85 SER A N 1
ATOM 733 C CA . SER A 1 85 ? -3.212 -6.058 -5.488 1.00 95.44 85 SER A CA 1
ATOM 734 C C . SER A 1 85 ? -3.044 -7.574 -5.347 1.00 95.44 85 SER A C 1
ATOM 736 O O . SER A 1 85 ? -3.762 -8.316 -6.012 1.00 95.44 85 SER A O 1
ATOM 738 N N . PRO A 1 86 ? -2.171 -8.061 -4.446 1.00 95.50 86 PRO A N 1
ATOM 739 C CA . PRO A 1 86 ? -2.050 -9.492 -4.176 1.00 95.50 86 PRO A CA 1
ATOM 740 C C . PRO A 1 86 ? -3.406 -10.127 -3.837 1.00 95.50 86 PRO A C 1
ATOM 742 O O . PRO A 1 86 ? -4.120 -9.633 -2.961 1.00 95.50 86 PRO A O 1
ATOM 745 N N . GLY A 1 87 ? -3.762 -11.207 -4.539 1.00 93.56 87 GLY A N 1
ATOM 746 C CA . GLY A 1 87 ? -5.075 -11.864 -4.438 1.00 93.56 87 GLY A CA 1
ATOM 747 C C . GLY A 1 87 ? -6.191 -11.227 -5.282 1.00 93.56 87 GLY A C 1
ATOM 748 O O . GLY A 1 87 ? -7.334 -11.672 -5.211 1.00 93.56 87 GLY A O 1
ATOM 749 N N . GLY A 1 88 ? -5.881 -10.188 -6.060 1.00 95.06 88 GLY A N 1
ATOM 750 C CA . GLY A 1 88 ? -6.773 -9.584 -7.045 1.00 95.06 88 GLY A CA 1
ATOM 751 C C . GLY A 1 88 ? -6.834 -10.374 -8.356 1.00 95.06 88 GLY A C 1
ATOM 752 O O . GLY A 1 88 ? -6.054 -11.290 -8.601 1.00 95.06 88 GLY A O 1
ATOM 753 N N . THR A 1 89 ? -7.775 -10.013 -9.228 1.00 96.19 89 THR A N 1
ATOM 754 C CA . THR A 1 89 ? -8.054 -10.741 -10.482 1.00 96.19 89 THR A CA 1
ATOM 755 C C . THR A 1 89 ? -7.052 -10.482 -11.616 1.00 96.19 89 THR A C 1
ATOM 757 O O . THR A 1 89 ? -7.019 -11.236 -12.595 1.00 96.19 89 THR A O 1
ATOM 760 N N . SER A 1 90 ? -6.251 -9.417 -11.534 1.00 95.94 90 SER A N 1
ATOM 761 C CA . SER A 1 90 ? -5.184 -9.087 -12.493 1.00 95.94 90 SER A CA 1
ATOM 762 C C . SER A 1 90 ? -3.796 -9.060 -11.859 1.00 95.94 90 SER A C 1
ATOM 764 O O . SER A 1 90 ? -2.848 -8.615 -12.505 1.00 95.94 90 SER A O 1
ATOM 766 N N . TYR A 1 91 ? -3.658 -9.575 -10.635 1.00 96.31 91 TYR A N 1
ATOM 767 C CA . TYR A 1 91 ? -2.375 -9.678 -9.958 1.00 96.31 91 TYR A CA 1
ATOM 768 C C . TYR A 1 91 ? -1.392 -10.502 -10.798 1.00 96.31 91 TYR A C 1
ATOM 770 O O . TYR A 1 91 ? -1.742 -11.578 -11.279 1.00 96.31 91 TYR A O 1
ATOM 778 N N . GLU A 1 92 ? -0.200 -9.948 -11.036 1.00 95.19 92 GLU A N 1
ATOM 779 C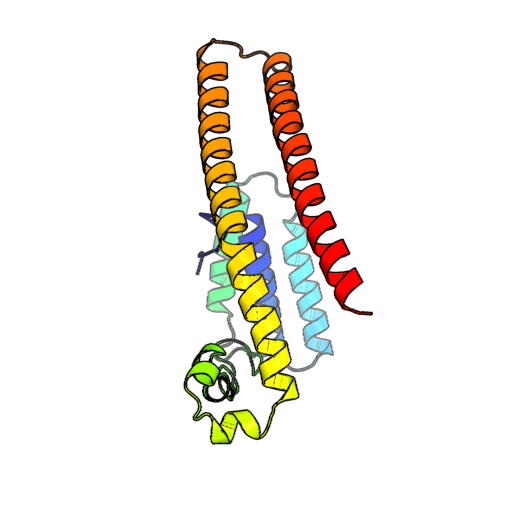 CA . GLU A 1 92 ? 0.885 -10.549 -11.837 1.00 95.19 92 GLU A CA 1
ATOM 780 C C . GLU A 1 92 ? 0.497 -10.920 -13.287 1.00 95.19 92 GLU A C 1
ATOM 782 O O . GLU A 1 92 ? 1.272 -11.542 -14.011 1.00 95.19 92 GLU A O 1
ATOM 787 N N . ARG A 1 93 ? -0.669 -10.467 -13.780 1.00 96.12 93 ARG A N 1
ATOM 788 C CA . ARG A 1 93 ? -1.162 -10.776 -15.136 1.00 96.12 93 ARG A CA 1
ATOM 789 C C . ARG A 1 93 ? -0.176 -10.373 -16.233 1.00 96.12 93 ARG A C 1
ATOM 791 O O . ARG A 1 93 ? -0.084 -11.053 -17.248 1.00 96.12 93 ARG A O 1
ATOM 798 N N . TYR A 1 94 ? 0.519 -9.255 -16.041 1.00 96.00 94 TYR A N 1
ATOM 799 C CA . TYR A 1 94 ? 1.455 -8.695 -17.018 1.00 96.00 94 TYR A CA 1
ATOM 800 C C . TYR A 1 94 ? 2.923 -8.981 -16.689 1.00 96.00 94 TYR A C 1
ATOM 802 O O . TYR A 1 94 ? 3.807 -8.466 -17.373 1.00 96.00 94 TYR A O 1
ATOM 810 N N . ASP A 1 95 ? 3.210 -9.786 -15.665 1.00 94.81 95 ASP A N 1
ATOM 811 C CA . ASP A 1 95 ? 4.591 -10.049 -15.250 1.00 94.81 95 ASP A CA 1
ATOM 812 C C . ASP A 1 95 ? 5.351 -10.894 -16.275 1.00 94.81 95 ASP A C 1
ATOM 814 O O . ASP A 1 95 ? 6.557 -10.726 -16.432 1.00 94.81 95 ASP A O 1
ATOM 818 N N . CYS A 1 96 ? 4.642 -11.691 -17.078 1.00 93.06 96 CYS A N 1
ATOM 819 C CA . CYS A 1 96 ? 5.219 -12.427 -18.204 1.00 93.06 96 CYS A CA 1
ATOM 820 C C . CYS A 1 96 ? 5.841 -11.527 -19.289 1.00 93.06 96 CYS A C 1
ATOM 822 O O . CYS A 1 96 ? 6.708 -11.985 -20.028 1.00 93.06 96 CYS A O 1
ATOM 824 N N . TYR A 1 97 ? 5.438 -10.255 -19.380 1.00 95.31 97 TYR A N 1
ATOM 825 C CA . TYR A 1 97 ? 5.990 -9.292 -20.340 1.00 95.31 97 TYR A CA 1
ATOM 826 C C . TYR A 1 97 ? 7.129 -8.447 -19.756 1.00 95.31 97 TYR A C 1
ATOM 828 O O . TYR A 1 97 ? 7.782 -7.700 -20.485 1.00 95.31 97 TYR A O 1
ATOM 836 N N . LYS A 1 98 ? 7.388 -8.548 -18.447 1.00 94.50 98 LYS A N 1
ATOM 837 C CA . LYS A 1 98 ? 8.447 -7.801 -17.760 1.00 94.50 98 LYS A CA 1
ATOM 838 C C . LYS A 1 98 ? 9.778 -8.540 -17.886 1.00 94.50 98 LYS A C 1
ATOM 840 O O . LYS A 1 98 ? 10.324 -9.038 -16.904 1.00 94.50 98 LYS A O 1
ATOM 845 N N . LEU A 1 99 ? 10.297 -8.616 -19.111 1.00 93.94 99 LEU A N 1
ATOM 846 C CA . LEU A 1 99 ? 11.621 -9.180 -19.358 1.00 93.94 99 LEU A CA 1
ATOM 847 C C . LEU A 1 99 ? 12.695 -8.304 -18.699 1.00 93.94 99 LEU A C 1
ATOM 849 O O . LEU A 1 99 ? 12.643 -7.075 -18.821 1.00 93.94 99 LEU A O 1
ATOM 853 N N . PRO A 1 100 ? 13.669 -8.903 -17.997 1.00 94.88 100 PRO A N 1
ATOM 854 C CA . PRO A 1 100 ? 14.714 -8.125 -17.368 1.00 94.88 100 PRO A CA 1
ATOM 855 C C . PRO A 1 100 ? 15.636 -7.518 -18.431 1.00 94.88 100 PRO A C 1
ATOM 857 O O . PRO A 1 100 ? 15.921 -8.118 -19.467 1.00 94.88 100 PRO A O 1
ATOM 860 N N . GLU A 1 101 ? 16.126 -6.310 -18.154 1.00 92.06 101 GLU A N 1
ATOM 861 C CA . GLU A 1 101 ? 16.865 -5.500 -19.127 1.00 92.06 101 GLU A CA 1
ATOM 862 C C . GLU A 1 101 ? 18.093 -6.221 -19.705 1.00 92.06 101 GLU A C 1
ATOM 864 O O . GLU A 1 101 ? 18.415 -6.038 -20.880 1.00 92.06 101 GLU A O 1
ATOM 869 N N . TRP A 1 102 ? 18.783 -7.033 -18.900 1.00 92.44 102 TRP A N 1
ATOM 870 C CA . TRP A 1 102 ? 20.027 -7.700 -19.290 1.00 92.44 102 TRP A CA 1
ATOM 871 C C . TRP A 1 102 ? 19.847 -8.704 -20.436 1.00 92.44 102 TRP A C 1
ATOM 873 O O . TRP A 1 102 ? 20.787 -8.885 -21.198 1.00 92.44 102 TRP A O 1
ATOM 883 N N . CYS A 1 103 ? 18.646 -9.254 -20.659 1.00 92.12 103 CYS A N 1
ATOM 884 C CA . CYS A 1 103 ? 18.382 -10.143 -21.800 1.00 92.12 103 CYS A CA 1
ATOM 885 C C . CYS A 1 103 ? 18.593 -9.460 -23.164 1.00 92.12 103 CYS A C 1
ATOM 887 O O . CYS A 1 103 ? 18.828 -10.127 -24.166 1.00 92.12 103 CYS A O 1
ATOM 889 N N . LEU A 1 104 ? 18.524 -8.125 -23.224 1.00 93.75 104 LEU A N 1
ATOM 890 C CA . LEU A 1 104 ? 18.801 -7.367 -24.450 1.00 93.75 104 LEU A CA 1
ATOM 891 C C . LEU A 1 104 ? 20.293 -7.384 -24.834 1.00 93.75 104 LEU A C 1
ATOM 893 O O . LEU A 1 104 ? 20.641 -7.064 -25.972 1.00 93.75 104 LEU A O 1
ATOM 897 N N . ASP A 1 105 ? 21.189 -7.748 -23.911 1.00 92.75 105 ASP A N 1
ATOM 898 C CA . ASP A 1 105 ? 22.612 -7.890 -24.223 1.00 92.75 105 ASP A CA 1
ATOM 899 C C . ASP A 1 105 ? 22.885 -9.142 -25.075 1.00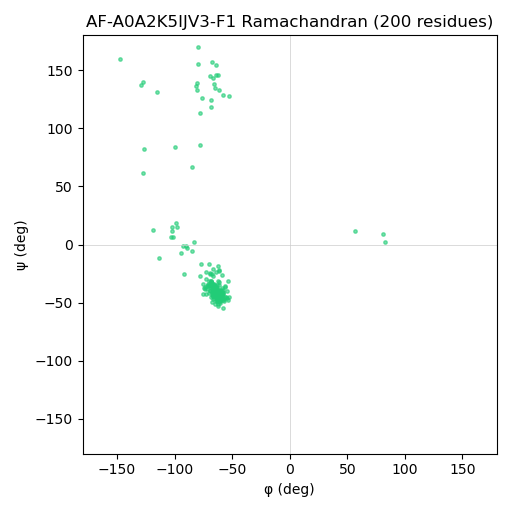 92.75 105 ASP A C 1
ATOM 901 O O . ASP A 1 105 ? 23.833 -9.127 -25.863 1.00 92.75 105 ASP A O 1
ATOM 905 N N . ASP A 1 106 ? 22.010 -10.149 -25.021 1.00 95.00 106 ASP A N 1
ATOM 906 C CA . ASP A 1 106 ? 22.152 -11.423 -25.741 1.00 95.00 106 ASP A CA 1
ATOM 907 C C . ASP A 1 106 ? 21.635 -11.378 -27.193 1.00 95.00 106 ASP A C 1
ATOM 909 O O . ASP A 1 106 ? 21.803 -12.336 -27.945 1.00 95.00 106 ASP A O 1
ATOM 913 N N . TRP A 1 107 ? 21.015 -10.269 -27.615 1.00 95.31 107 TRP A N 1
ATOM 914 C CA . TRP A 1 107 ? 20.467 -10.121 -28.970 1.00 95.31 107 TRP A CA 1
ATOM 915 C C . TRP A 1 107 ? 21.550 -10.200 -30.053 1.00 95.31 107 TRP A C 1
ATOM 917 O O . TRP A 1 107 ? 22.670 -9.694 -29.873 1.00 95.31 107 TRP A O 1
ATOM 927 N N . HIS A 1 108 ? 21.201 -10.759 -31.215 1.00 96.62 108 HIS A N 1
ATOM 928 C CA . HIS A 1 108 ? 22.132 -10.858 -32.337 1.00 96.62 108 HIS A CA 1
ATOM 929 C C . HIS A 1 108 ? 22.466 -9.452 -32.881 1.00 96.62 108 HIS A C 1
ATOM 931 O O . HIS A 1 108 ? 21.581 -8.592 -32.945 1.00 96.62 108 HIS A O 1
ATOM 937 N N . PRO A 1 109 ? 23.711 -9.164 -33.319 1.00 96.62 109 PRO A N 1
ATOM 938 C CA . PRO A 1 109 ? 24.080 -7.832 -33.806 1.00 96.62 109 PRO A CA 1
ATOM 939 C C . PRO A 1 109 ? 23.181 -7.278 -34.922 1.00 96.62 109 PRO A C 1
ATOM 941 O O . PRO A 1 109 ? 22.957 -6.071 -34.967 1.00 96.62 109 PRO A O 1
ATOM 944 N N . SER A 1 110 ? 22.615 -8.134 -35.782 1.00 96.50 110 SER A N 1
ATOM 945 C CA . SER A 1 110 ? 21.659 -7.695 -36.814 1.00 96.50 110 SER A CA 1
ATOM 946 C C . SER A 1 110 ? 20.352 -7.150 -36.231 1.00 96.50 110 SER A C 1
ATOM 948 O O . SER A 1 110 ? 19.788 -6.209 -36.775 1.00 96.50 110 SER A O 1
ATOM 950 N N . GLU A 1 111 ? 19.875 -7.717 -35.122 1.00 95.94 111 GLU A N 1
ATOM 951 C CA . GLU A 1 111 ? 18.660 -7.274 -34.427 1.00 95.94 111 GLU A CA 1
ATOM 952 C C . GLU A 1 111 ? 18.928 -5.970 -33.674 1.00 95.94 111 GLU A C 1
ATOM 954 O O . GLU A 1 111 ? 18.102 -5.061 -33.666 1.00 95.94 111 GLU A O 1
ATOM 959 N N . LYS A 1 112 ? 20.128 -5.830 -33.099 1.00 95.38 112 LYS A N 1
ATOM 960 C CA . LYS A 1 112 ? 20.555 -4.581 -32.455 1.00 95.38 112 LYS A CA 1
ATOM 961 C C . LYS A 1 112 ? 20.709 -3.439 -33.456 1.00 95.38 112 LYS A C 1
ATOM 963 O O . LYS A 1 112 ? 20.340 -2.307 -33.150 1.00 95.38 112 LYS A O 1
ATOM 968 N N . ALA A 1 113 ? 21.198 -3.738 -34.660 1.00 95.31 113 ALA A N 1
ATOM 969 C CA . ALA A 1 113 ? 21.347 -2.764 -35.741 1.00 95.31 113 ALA A CA 1
ATOM 970 C C . ALA A 1 113 ? 20.009 -2.158 -36.201 1.00 95.31 113 ALA A C 1
ATOM 972 O O . ALA A 1 113 ? 20.011 -1.079 -36.787 1.00 95.31 113 ALA A O 1
ATOM 973 N N . MET A 1 114 ? 18.874 -2.802 -35.896 1.00 97.25 114 MET A N 1
ATOM 974 C CA . MET A 1 114 ? 17.539 -2.241 -36.126 1.00 97.25 114 MET A CA 1
ATOM 975 C C . MET A 1 114 ? 17.252 -1.014 -35.243 1.00 97.25 114 MET A C 1
ATOM 977 O O . MET A 1 114 ? 16.476 -0.146 -35.637 1.00 97.25 114 MET A O 1
ATOM 981 N N . TYR A 1 115 ? 17.890 -0.917 -34.070 1.00 96.81 115 TYR A N 1
ATOM 982 C CA . TYR A 1 115 ? 17.646 0.133 -33.074 1.00 96.81 115 TYR A CA 1
ATOM 983 C C . TYR A 1 115 ? 18.946 0.843 -32.642 1.00 96.81 115 TYR A C 1
ATOM 985 O O . TYR A 1 115 ? 19.299 0.823 -31.456 1.00 96.81 115 TYR A O 1
ATOM 993 N N . PRO A 1 116 ? 19.667 1.501 -33.570 1.00 95.50 116 PRO A N 1
ATOM 994 C CA . PRO A 1 116 ? 21.008 2.030 -33.312 1.00 95.50 116 PRO A CA 1
ATOM 995 C C . PRO A 1 116 ? 21.030 3.077 -32.189 1.00 95.50 116 PRO A C 1
ATOM 997 O O . PRO A 1 116 ? 21.856 2.990 -31.280 1.00 95.50 116 PRO A O 1
ATOM 1000 N N . ASP A 1 117 ? 20.074 4.010 -32.182 1.00 96.88 117 ASP A N 1
ATOM 1001 C CA . ASP A 1 117 ? 20.011 5.089 -31.187 1.00 96.88 117 ASP A CA 1
ATOM 1002 C C . ASP A 1 117 ? 19.724 4.575 -29.771 1.00 96.88 117 ASP A C 1
ATOM 1004 O O . ASP A 1 117 ? 20.236 5.109 -28.784 1.00 96.88 117 ASP A O 1
ATOM 1008 N N . TYR A 1 118 ? 18.895 3.533 -29.656 1.00 96.31 118 TYR A N 1
ATOM 1009 C CA . TYR A 1 118 ? 18.551 2.938 -28.367 1.00 96.31 118 TYR A CA 1
ATOM 1010 C C . TYR A 1 118 ? 19.767 2.243 -27.748 1.00 96.31 118 TYR A C 1
ATOM 1012 O O . TYR A 1 118 ? 20.108 2.511 -26.593 1.00 96.31 118 TYR A O 1
ATOM 1020 N N . PHE A 1 119 ? 20.462 1.402 -28.523 1.00 95.56 119 PHE A N 1
ATOM 1021 C CA . PHE A 1 119 ? 21.653 0.702 -28.038 1.00 95.56 119 PHE A CA 1
ATOM 1022 C C . PHE A 1 119 ? 22.822 1.663 -27.773 1.00 95.56 119 PHE A C 1
ATOM 1024 O O . PHE A 1 119 ? 23.522 1.485 -26.776 1.00 95.56 119 PHE A O 1
ATOM 1031 N N . ALA A 1 120 ? 22.979 2.737 -28.557 1.00 94.50 120 ALA A N 1
ATOM 1032 C CA . ALA A 1 120 ? 23.969 3.780 -28.278 1.00 94.50 120 ALA A CA 1
ATOM 1033 C C . ALA A 1 120 ? 23.730 4.462 -26.916 1.00 94.50 120 ALA A C 1
ATOM 1035 O O . ALA A 1 120 ? 24.661 4.605 -26.120 1.00 94.50 120 ALA A O 1
ATOM 1036 N N . LYS A 1 121 ? 22.477 4.823 -26.603 1.00 95.44 121 LYS A N 1
ATOM 1037 C CA . LYS A 1 121 ? 22.110 5.393 -25.292 1.00 95.44 121 LYS A CA 1
ATOM 1038 C C . LYS A 1 121 ? 22.304 4.387 -24.159 1.00 95.44 121 LYS A C 1
ATOM 1040 O O . LYS A 1 121 ? 22.817 4.740 -23.101 1.00 95.44 121 LYS A O 1
ATOM 1045 N N . ARG A 1 122 ? 21.923 3.126 -24.365 1.00 93.38 122 ARG A N 1
ATOM 1046 C CA . ARG A 1 122 ? 22.087 2.051 -23.373 1.00 93.38 122 ARG A CA 1
ATOM 1047 C C . ARG A 1 122 ? 23.550 1.857 -22.966 1.00 93.38 122 ARG A C 1
ATOM 1049 O O . ARG A 1 122 ? 23.828 1.694 -21.781 1.00 93.38 122 ARG A O 1
ATOM 1056 N N . GLU A 1 123 ? 24.490 1.925 -23.906 1.00 92.75 123 GLU A N 1
ATOM 1057 C CA . GLU A 1 123 ? 25.919 1.808 -23.588 1.00 92.75 123 GLU A CA 1
ATOM 1058 C C . GLU A 1 123 ? 26.419 2.950 -22.688 1.00 92.75 123 GLU A C 1
ATOM 1060 O O . GLU A 1 123 ? 27.220 2.713 -21.778 1.00 92.75 123 GLU A O 1
ATOM 1065 N N . GLN A 1 124 ? 25.881 4.165 -22.849 1.00 94.06 124 GLN A N 1
ATOM 1066 C CA . GLN A 1 124 ? 26.152 5.273 -21.927 1.00 94.06 124 GLN A CA 1
ATOM 1067 C C . GLN A 1 124 ? 25.660 4.941 -20.507 1.00 94.06 124 GLN A C 1
ATOM 1069 O O . GLN A 1 124 ? 26.414 5.092 -19.546 1.00 94.06 124 GLN A O 1
ATOM 1074 N N . TRP A 1 125 ? 24.448 4.394 -20.361 1.00 91.31 125 TRP A N 1
ATOM 1075 C CA . TRP A 1 125 ? 23.917 3.955 -19.061 1.00 91.31 125 TRP A CA 1
ATOM 1076 C C . TRP A 1 125 ? 24.740 2.830 -18.425 1.00 91.31 125 TRP A C 1
ATOM 1078 O O . TRP A 1 125 ? 25.010 2.862 -17.222 1.00 91.31 125 TRP A O 1
ATOM 1088 N N . LYS A 1 126 ? 25.190 1.849 -19.215 1.00 91.81 126 LYS A N 1
ATOM 1089 C CA . LYS A 1 126 ? 26.053 0.757 -18.731 1.00 91.81 126 LYS A CA 1
ATOM 1090 C C . LYS A 1 126 ? 27.422 1.267 -18.286 1.00 91.81 126 LYS A C 1
ATOM 1092 O O . LYS A 1 126 ? 27.975 0.756 -17.310 1.00 91.81 126 LYS A O 1
ATOM 1097 N N . LYS A 1 127 ? 27.971 2.275 -18.972 1.00 92.25 127 LYS A N 1
ATOM 1098 C CA . LYS A 1 127 ? 29.197 2.965 -18.550 1.00 92.25 127 LYS A CA 1
ATOM 1099 C C . LYS A 1 127 ? 28.996 3.659 -17.201 1.00 92.25 127 LYS A C 1
ATOM 1101 O O . LYS A 1 127 ? 29.743 3.365 -16.272 1.00 92.25 127 LYS A O 1
ATOM 1106 N N . LEU A 1 128 ? 27.936 4.458 -17.060 1.00 91.88 128 LEU A N 1
ATOM 1107 C CA . LEU A 1 128 ? 27.601 5.130 -15.798 1.00 91.88 128 LEU A CA 1
ATOM 1108 C C . LEU A 1 128 ? 27.404 4.136 -14.644 1.00 91.88 128 LEU A C 1
ATOM 1110 O O . LEU A 1 128 ? 27.923 4.350 -13.551 1.00 91.88 128 LEU A O 1
ATOM 1114 N N . ARG A 1 129 ? 26.709 3.014 -14.885 1.00 90.75 129 ARG A N 1
ATOM 1115 C CA . ARG A 1 129 ? 26.497 1.970 -13.869 1.00 90.75 129 ARG A CA 1
ATOM 1116 C C . ARG A 1 129 ? 27.810 1.331 -13.406 1.00 90.75 129 ARG A C 1
ATOM 1118 O O . ARG A 1 129 ? 27.970 1.120 -12.209 1.00 90.75 129 ARG A O 1
ATOM 1125 N N . ARG A 1 130 ? 28.753 1.057 -14.319 1.00 88.62 130 ARG A N 1
ATOM 1126 C CA . ARG A 1 130 ? 30.084 0.526 -13.960 1.00 88.62 130 ARG A CA 1
ATOM 1127 C C . ARG A 1 130 ? 30.895 1.521 -13.132 1.00 88.62 130 ARG A C 1
ATOM 1129 O O . ARG A 1 130 ? 31.469 1.129 -12.126 1.00 88.62 130 ARG A O 1
ATOM 1136 N N . GLU A 1 131 ? 30.897 2.792 -13.523 1.00 89.19 131 GLU A N 1
ATOM 1137 C CA . GLU A 1 131 ? 31.627 3.850 -12.811 1.00 89.19 131 GLU A CA 1
ATOM 1138 C C . GLU A 1 131 ? 31.026 4.172 -11.430 1.00 89.19 131 GLU A C 1
ATOM 1140 O O . GLU A 1 131 ? 31.756 4.545 -10.513 1.00 89.19 131 GLU A O 1
ATOM 1145 N N . SER A 1 132 ? 29.702 4.052 -11.268 1.00 91.00 132 SER A N 1
ATOM 1146 C CA . SER A 1 132 ? 29.014 4.309 -9.991 1.00 91.00 132 SER A CA 1
ATOM 1147 C C . SER A 1 132 ? 29.207 3.181 -8.974 1.00 91.00 132 SER A C 1
ATOM 1149 O O . SER A 1 132 ? 29.306 3.445 -7.777 1.00 91.00 132 SER A O 1
ATOM 1151 N N . TRP A 1 133 ? 29.301 1.930 -9.440 1.00 85.19 133 TRP A N 1
ATOM 1152 C CA . TRP A 1 133 ? 29.266 0.744 -8.580 1.00 85.19 133 TRP A CA 1
ATOM 1153 C C . TRP A 1 133 ? 30.342 0.738 -7.491 1.00 85.19 133 TRP A C 1
ATOM 1155 O O . TRP A 1 133 ? 30.034 0.523 -6.321 1.00 85.19 133 TRP A O 1
ATOM 1165 N N . GLU A 1 134 ? 31.597 1.010 -7.852 1.00 87.25 134 GLU A N 1
ATOM 1166 C CA . GLU A 1 134 ? 32.707 1.020 -6.891 1.00 87.25 134 GLU A CA 1
ATOM 1167 C C . GLU A 1 134 ? 32.501 2.083 -5.805 1.00 87.25 134 GLU A C 1
ATOM 1169 O O . GLU A 1 134 ? 32.730 1.816 -4.625 1.00 87.25 134 GLU A O 1
ATOM 1174 N N . ARG A 1 135 ? 31.979 3.259 -6.181 1.00 86.06 135 ARG A N 1
ATOM 1175 C CA . ARG A 1 135 ? 31.682 4.344 -5.236 1.00 86.06 135 ARG A CA 1
ATOM 1176 C C . ARG A 1 135 ? 30.548 3.971 -4.288 1.00 86.06 135 ARG A C 1
ATOM 1178 O O . ARG A 1 135 ? 30.653 4.221 -3.095 1.00 86.06 135 ARG A O 1
ATOM 1185 N N . GLU A 1 136 ? 29.476 3.362 -4.791 1.00 83.00 136 GLU A N 1
ATOM 1186 C CA . GLU A 1 136 ? 28.345 2.918 -3.964 1.00 83.00 136 GLU A CA 1
ATOM 1187 C C . GLU A 1 136 ? 28.758 1.828 -2.969 1.00 83.00 136 GLU A C 1
ATOM 1189 O O . GLU A 1 136 ? 28.344 1.852 -1.808 1.00 83.00 136 GLU A O 1
ATOM 1194 N N . VAL A 1 137 ? 29.606 0.889 -3.402 1.00 89.25 137 VAL A N 1
ATOM 1195 C CA . VAL A 1 137 ? 30.159 -0.152 -2.528 1.00 89.25 137 VAL A CA 1
ATOM 1196 C C . VAL A 1 137 ? 31.046 0.462 -1.450 1.00 89.25 137 VAL A C 1
ATOM 1198 O O . VAL A 1 137 ? 30.888 0.098 -0.284 1.00 89.25 137 VAL A O 1
ATOM 1201 N N . GLN A 1 138 ? 31.915 1.407 -1.817 1.00 85.44 138 GLN A N 1
ATOM 1202 C CA . GLN A 1 138 ? 32.774 2.124 -0.877 1.00 85.44 138 GLN A CA 1
ATOM 1203 C C . GLN A 1 138 ? 31.943 2.899 0.153 1.00 85.44 138 GLN A C 1
ATOM 1205 O O . GLN A 1 138 ? 32.126 2.704 1.350 1.00 85.44 138 GLN A O 1
ATOM 1210 N N . VAL A 1 139 ? 30.960 3.691 -0.291 1.00 82.50 139 VAL A N 1
ATOM 1211 C CA . VAL A 1 139 ? 30.047 4.429 0.601 1.00 82.50 139 VAL A CA 1
ATOM 1212 C C . VAL A 1 139 ? 29.313 3.474 1.538 1.00 82.50 139 VAL A C 1
ATOM 1214 O O . VAL A 1 139 ? 29.181 3.752 2.725 1.00 82.50 139 VAL A O 1
ATOM 1217 N N . ARG A 1 140 ? 28.859 2.318 1.044 1.00 73.81 140 ARG A N 1
ATOM 1218 C CA . ARG A 1 140 ? 28.199 1.314 1.886 1.00 73.81 140 ARG A CA 1
ATOM 1219 C C . ARG A 1 140 ? 29.144 0.727 2.938 1.00 73.81 140 ARG A C 1
ATOM 1221 O O . ARG A 1 140 ? 28.714 0.512 4.067 1.00 73.81 140 ARG A O 1
ATOM 1228 N N . GLN A 1 141 ? 30.398 0.451 2.578 1.00 83.00 141 GLN A N 1
ATOM 1229 C CA . GLN A 1 141 ? 31.414 -0.042 3.515 1.00 83.00 141 GLN A CA 1
ATOM 1230 C C . GLN A 1 141 ? 31.763 1.017 4.565 1.00 83.00 141 GLN A C 1
ATOM 1232 O O . GLN A 1 141 ? 31.812 0.698 5.748 1.00 83.00 141 GLN A O 1
ATOM 1237 N N . GLU A 1 142 ? 31.938 2.271 4.152 1.00 81.00 142 GLU A N 1
ATOM 1238 C CA . GLU A 1 142 ? 32.198 3.402 5.047 1.00 81.00 142 GLU A CA 1
ATOM 1239 C C . GLU A 1 142 ? 31.030 3.656 6.001 1.00 81.00 142 GLU A C 1
ATOM 1241 O O . GLU A 1 142 ? 31.243 3.831 7.193 1.00 81.00 142 GLU A O 1
ATOM 1246 N N . LEU A 1 143 ? 29.784 3.620 5.527 1.00 71.88 143 LEU A N 1
ATOM 1247 C CA . LEU A 1 143 ? 28.621 3.749 6.407 1.00 71.88 143 LEU A CA 1
ATOM 1248 C C . LEU A 1 143 ? 28.550 2.603 7.423 1.00 71.88 143 LEU A C 1
ATOM 1250 O O . LEU A 1 143 ? 28.284 2.858 8.594 1.00 71.88 143 LEU A O 1
ATOM 1254 N N . GLY A 1 144 ? 28.855 1.370 7.007 1.00 75.06 144 GLY A N 1
ATOM 1255 C CA . GLY A 1 144 ? 28.909 0.223 7.917 1.00 75.06 144 GLY A CA 1
ATOM 1256 C C . GLY A 1 144 ? 29.976 0.379 9.005 1.00 75.06 144 GLY A C 1
ATOM 1257 O O . GLY A 1 144 ? 29.684 0.204 10.186 1.00 75.06 144 GLY A O 1
ATOM 1258 N N . THR A 1 145 ? 31.193 0.792 8.641 1.00 73.25 145 THR A N 1
ATOM 1259 C CA . THR A 1 145 ? 32.272 1.016 9.621 1.00 73.25 145 THR A CA 1
ATOM 1260 C C . THR A 1 145 ? 31.990 2.221 10.525 1.00 73.25 145 THR A C 1
ATOM 1262 O O . THR A 1 145 ? 32.349 2.214 11.704 1.00 73.25 145 THR A O 1
ATOM 1265 N N . MET A 1 146 ? 31.306 3.251 10.020 1.00 58.09 146 MET A N 1
ATOM 1266 C CA . MET A 1 146 ? 3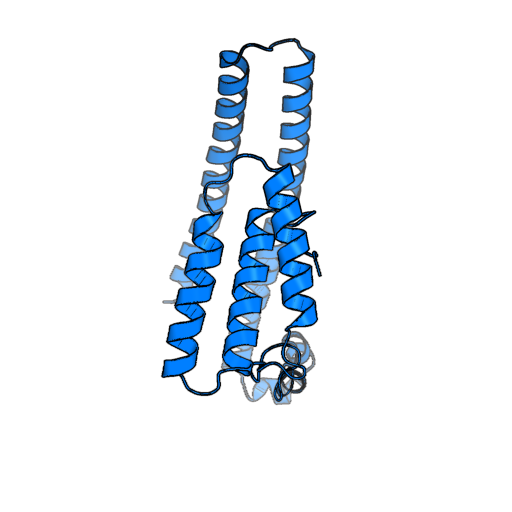0.881 4.418 10.803 1.00 58.09 146 MET A CA 1
ATOM 1267 C C . MET A 1 146 ? 29.765 4.082 11.803 1.00 58.09 146 MET A C 1
ATOM 1269 O O . MET A 1 146 ? 29.760 4.617 12.913 1.00 58.09 146 MET A O 1
ATOM 1273 N N . GLU A 1 147 ? 28.843 3.180 11.458 1.00 62.56 147 GLU A N 1
ATOM 1274 C CA . GLU A 1 147 ? 27.835 2.655 12.390 1.00 62.56 147 GLU A CA 1
ATOM 1275 C C . GLU A 1 147 ? 28.485 1.816 13.500 1.00 62.56 147 GLU A C 1
ATOM 1277 O O . GLU A 1 147 ? 28.189 2.015 14.682 1.00 62.56 147 GLU A O 1
ATOM 1282 N N . GLU A 1 148 ? 29.430 0.943 13.145 1.00 64.12 148 GLU A N 1
ATOM 1283 C CA . GLU A 1 148 ? 30.187 0.125 14.101 1.00 64.12 148 GLU A CA 1
ATOM 1284 C C . GLU A 1 148 ? 31.029 0.987 15.052 1.00 64.12 148 GLU A C 1
ATOM 1286 O O . GLU A 1 148 ? 30.969 0.818 16.271 1.00 64.12 148 GLU A O 1
ATOM 1291 N N . THR A 1 149 ? 31.768 1.964 14.523 1.00 61.50 149 THR A N 1
ATOM 1292 C CA . THR A 1 149 ? 32.582 2.886 15.334 1.00 61.50 149 THR A CA 1
ATOM 1293 C C . THR A 1 149 ? 31.726 3.791 16.213 1.00 61.50 149 THR A C 1
ATOM 1295 O O . THR A 1 149 ? 32.049 3.967 17.387 1.00 61.50 149 THR A O 1
ATOM 1298 N N . SER A 1 150 ? 30.599 4.301 15.708 1.00 60.56 150 SER A N 1
ATOM 1299 C CA . SER A 1 150 ? 29.642 5.072 16.513 1.00 60.56 150 SER A CA 1
ATOM 1300 C C . SER A 1 150 ? 29.085 4.240 17.670 1.00 60.56 150 SER A C 1
ATOM 1302 O O . SER A 1 150 ? 28.973 4.735 18.791 1.00 60.56 150 SER A O 1
ATOM 1304 N N . HIS A 1 151 ? 28.785 2.963 17.432 1.00 61.12 151 HIS A N 1
ATOM 1305 C CA . HIS A 1 151 ? 28.300 2.052 18.463 1.00 61.12 151 HIS A CA 1
ATOM 1306 C C . HIS A 1 151 ? 29.376 1.739 19.517 1.00 61.12 151 HIS A C 1
ATOM 1308 O O . HIS A 1 151 ? 29.086 1.749 20.714 1.00 61.12 151 HIS A O 1
ATOM 1314 N N . VAL A 1 152 ? 30.629 1.529 19.100 1.00 62.88 152 VAL A N 1
ATOM 1315 C CA . VAL A 1 152 ? 31.770 1.309 20.008 1.00 62.88 152 VAL A CA 1
ATOM 1316 C C . VAL A 1 152 ? 32.062 2.552 20.851 1.00 62.88 152 VAL A C 1
ATOM 1318 O O . VAL A 1 152 ? 32.242 2.430 22.062 1.00 62.88 152 VAL A O 1
ATOM 1321 N N . LEU A 1 153 ? 32.047 3.746 20.250 1.00 63.44 153 LEU A N 1
ATOM 1322 C CA . LEU A 1 153 ? 32.264 5.011 20.959 1.00 63.44 153 LEU A CA 1
ATOM 1323 C C . LEU A 1 153 ? 31.143 5.306 21.962 1.00 63.44 153 LEU A C 1
ATOM 1325 O O . LEU A 1 153 ? 31.417 5.732 23.086 1.00 63.44 153 LEU A O 1
ATOM 1329 N N . TYR A 1 154 ? 29.892 5.019 21.592 1.00 64.88 154 TYR A N 1
ATOM 1330 C CA . TYR A 1 154 ? 28.755 5.098 22.506 1.00 64.88 154 TYR A CA 1
ATOM 1331 C C . TYR A 1 154 ? 28.945 4.141 23.693 1.00 64.88 154 TYR A C 1
ATOM 1333 O O . TYR A 1 154 ? 28.861 4.558 24.846 1.00 64.88 154 TYR A O 1
ATOM 1341 N N . GLN A 1 155 ? 29.295 2.876 23.445 1.00 65.69 155 GLN A N 1
ATOM 1342 C CA . GLN A 1 155 ? 29.550 1.904 24.514 1.00 65.69 155 GLN A CA 1
ATOM 1343 C C . GLN A 1 155 ? 30.729 2.299 25.416 1.00 65.69 155 GLN A C 1
ATOM 1345 O O . GLN A 1 155 ? 30.626 2.172 26.638 1.00 65.69 155 GLN A O 1
ATOM 1350 N N . SER A 1 156 ? 31.822 2.824 24.854 1.00 62.94 156 SER A N 1
ATOM 1351 C CA . SER A 1 156 ? 32.976 3.277 25.638 1.00 62.94 156 SER A CA 1
ATOM 1352 C C . SER A 1 156 ? 32.674 4.524 26.472 1.00 62.94 156 SER A C 1
ATOM 1354 O O . SER A 1 156 ? 33.169 4.637 27.590 1.00 62.94 156 SER A O 1
ATOM 1356 N N . PHE A 1 157 ? 31.835 5.434 25.968 1.00 61.31 157 PHE A N 1
ATOM 1357 C CA . PHE A 1 157 ? 31.398 6.629 26.693 1.00 61.31 157 PHE A CA 1
ATOM 1358 C C . PHE A 1 157 ? 30.549 6.272 27.926 1.00 61.31 157 PHE A C 1
ATOM 1360 O O . PHE A 1 157 ? 30.806 6.777 29.019 1.00 61.31 157 PHE A O 1
ATOM 1367 N N . TYR A 1 158 ? 29.603 5.334 27.789 1.00 57.47 158 TYR A N 1
ATOM 1368 C CA . TYR A 1 158 ? 28.818 4.828 28.925 1.00 57.47 158 TYR A CA 1
ATOM 1369 C C . TYR A 1 158 ? 29.664 4.012 29.917 1.00 57.47 158 TYR A C 1
ATOM 1371 O O . TYR A 1 158 ? 29.433 4.078 31.125 1.00 57.47 158 TYR A O 1
ATOM 1379 N N . ALA A 1 159 ? 30.679 3.284 29.441 1.00 61.53 159 ALA A N 1
ATOM 1380 C CA . ALA A 1 159 ? 31.593 2.523 30.296 1.00 61.53 159 ALA A CA 1
ATOM 1381 C C . ALA A 1 159 ? 32.490 3.407 31.190 1.00 61.53 159 ALA A C 1
ATOM 1383 O O . ALA A 1 159 ? 32.967 2.938 32.221 1.00 61.53 159 ALA A O 1
ATOM 1384 N N . GLN A 1 160 ? 32.695 4.682 30.837 1.00 62.62 160 GLN A N 1
ATOM 1385 C CA . GLN A 1 160 ? 33.499 5.643 31.609 1.00 62.62 160 GLN A CA 1
ATOM 1386 C C . GLN A 1 160 ? 32.732 6.312 32.770 1.00 62.62 160 GLN A C 1
ATOM 1388 O O . GLN A 1 160 ? 33.303 7.136 33.480 1.00 62.62 160 GLN A O 1
ATOM 1393 N N . GLY A 1 161 ? 31.465 5.947 33.012 1.00 55.62 161 GLY A N 1
ATOM 1394 C CA . GLY A 1 161 ? 30.698 6.397 34.184 1.00 55.62 161 GLY A CA 1
ATOM 1395 C C . GLY A 1 161 ? 30.069 7.793 34.072 1.00 55.62 161 GLY A C 1
ATOM 1396 O O . GLY A 1 161 ? 29.523 8.298 35.055 1.00 55.62 161 GLY A O 1
ATOM 1397 N N . ASN A 1 162 ? 30.091 8.408 32.886 1.00 55.62 162 ASN A N 1
ATOM 1398 C CA . ASN A 1 162 ? 29.485 9.715 32.624 1.00 55.62 162 ASN A CA 1
ATOM 1399 C C . ASN A 1 162 ? 27.959 9.584 32.459 1.00 55.62 162 ASN A C 1
ATOM 1401 O O . ASN A 1 162 ? 27.442 9.442 31.355 1.00 55.62 162 ASN A O 1
ATOM 1405 N N . ASN A 1 163 ? 27.231 9.613 33.579 1.00 57.28 163 ASN A N 1
ATOM 1406 C CA . ASN A 1 163 ? 25.775 9.401 33.634 1.00 57.28 163 ASN A CA 1
ATOM 1407 C C . ASN A 1 163 ? 24.953 10.697 33.794 1.00 57.28 163 ASN A C 1
ATOM 1409 O O . ASN A 1 163 ? 23.762 10.637 34.106 1.00 57.28 163 ASN A O 1
ATOM 1413 N N . SER A 1 164 ? 25.560 11.877 33.627 1.00 59.28 164 SER A N 1
ATOM 1414 C CA . SER A 1 164 ? 24.816 13.138 33.696 1.00 59.28 164 SER A CA 1
ATOM 1415 C C . SER A 1 164 ? 24.085 13.410 32.368 1.00 59.28 164 SER A C 1
ATOM 1417 O O . SER A 1 164 ? 24.620 13.182 31.281 1.00 59.28 164 SER A O 1
ATOM 1419 N N . ASN A 1 165 ? 22.842 13.908 32.434 1.00 55.28 165 ASN A N 1
ATOM 1420 C CA . ASN A 1 165 ? 22.032 14.199 31.239 1.00 55.28 165 ASN A CA 1
ATOM 1421 C C . ASN A 1 165 ? 22.697 15.222 30.295 1.00 55.28 165 ASN A C 1
ATOM 1423 O O . ASN A 1 165 ? 22.433 15.196 29.095 1.00 55.28 165 ASN A O 1
ATOM 1427 N N . SER A 1 166 ? 23.556 16.112 30.806 1.00 56.72 166 SER A N 1
ATOM 1428 C CA . SER A 1 166 ? 24.306 17.069 29.983 1.00 56.72 166 SER A CA 1
ATOM 1429 C C . SER A 1 166 ? 25.405 16.402 29.161 1.00 56.72 166 SER A C 1
ATOM 1431 O O . SER A 1 166 ? 25.582 16.757 27.996 1.00 56.72 166 SER A O 1
ATOM 1433 N N . ASP A 1 167 ? 26.095 15.409 29.724 1.00 56.81 167 ASP A N 1
ATOM 1434 C CA . ASP A 1 167 ? 27.227 14.753 29.059 1.00 56.81 167 ASP A CA 1
ATOM 1435 C C . ASP A 1 167 ? 26.741 13.839 27.927 1.00 56.81 167 ASP A C 1
ATOM 1437 O O . ASP A 1 167 ? 27.314 13.830 26.838 1.00 56.81 167 ASP A O 1
ATOM 1441 N N . ILE A 1 168 ? 25.615 13.147 28.137 1.00 58.22 168 ILE A N 1
ATOM 1442 C CA . ILE A 1 168 ? 24.960 12.316 27.113 1.00 58.22 168 ILE A CA 1
ATOM 1443 C C . ILE A 1 168 ? 24.477 13.180 25.935 1.00 58.22 168 ILE A C 1
ATOM 1445 O O . ILE A 1 168 ? 24.659 12.812 24.774 1.00 58.22 168 ILE A O 1
ATOM 1449 N N . LEU A 1 169 ? 23.892 14.353 26.209 1.00 56.72 169 LEU A N 1
ATOM 1450 C CA . LEU A 1 169 ? 23.428 15.275 25.165 1.00 56.72 169 LEU A CA 1
ATOM 1451 C C . LEU A 1 169 ? 24.584 15.896 24.367 1.00 56.72 169 LEU A C 1
ATOM 1453 O O . LEU A 1 169 ? 24.436 16.106 23.162 1.00 56.72 169 LEU A O 1
ATOM 1457 N N . LEU A 1 170 ? 25.730 16.163 25.002 1.00 59.62 170 LEU A N 1
ATOM 1458 C CA . LEU A 1 170 ? 26.942 16.623 24.318 1.00 59.62 170 LEU A CA 1
ATOM 1459 C C . LEU A 1 170 ? 27.535 15.525 23.426 1.00 59.62 170 LEU A C 1
ATOM 1461 O O . LEU A 1 170 ? 27.809 15.792 22.257 1.00 59.62 170 LEU A O 1
ATOM 1465 N N . GLY A 1 171 ? 27.629 14.286 23.922 1.00 59.41 171 GLY A N 1
ATOM 1466 C CA . GLY A 1 171 ? 28.081 13.136 23.130 1.00 59.41 171 GLY A CA 1
ATOM 1467 C C . GLY A 1 171 ? 27.196 12.878 21.905 1.00 59.41 171 GLY A C 1
ATOM 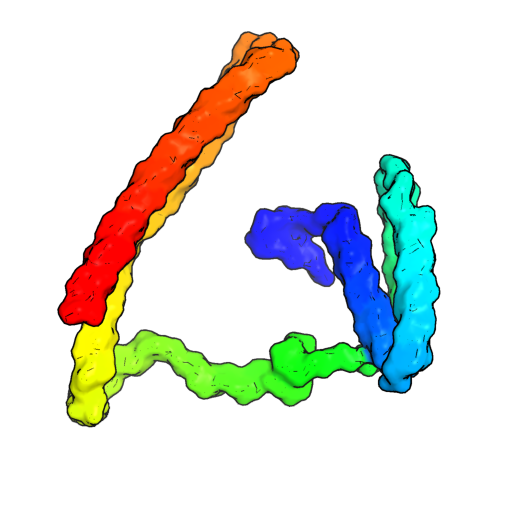1468 O O . GLY A 1 171 ? 27.695 12.752 20.787 1.00 59.41 171 GLY A O 1
ATOM 1469 N N . LEU A 1 172 ? 25.871 12.910 22.075 1.00 58.25 172 LEU A N 1
ATOM 1470 C CA . LEU A 1 172 ? 24.918 12.768 20.967 1.00 58.25 172 LEU A CA 1
ATOM 1471 C C . LEU A 1 172 ? 24.983 13.937 19.968 1.00 58.25 172 LEU A C 1
ATOM 1473 O O . LEU A 1 172 ? 24.787 13.731 1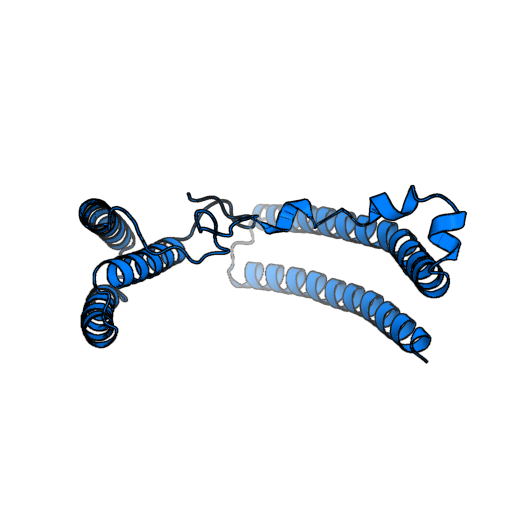8.768 1.00 58.25 172 LEU A O 1
ATOM 1477 N N . ARG A 1 173 ? 25.268 15.163 20.431 1.00 57.34 173 ARG A N 1
ATOM 1478 C CA . ARG A 1 173 ? 25.416 16.349 19.571 1.00 57.34 173 ARG A CA 1
ATOM 1479 C C . ARG A 1 173 ? 26.688 16.289 18.728 1.00 57.34 173 ARG A C 1
ATOM 1481 O O . ARG A 1 173 ? 26.609 16.601 17.544 1.00 57.34 173 ARG A O 1
ATOM 1488 N N . GLU A 1 174 ? 27.807 15.860 19.304 1.00 58.00 174 GLU A N 1
ATOM 1489 C CA . GLU A 1 174 ? 29.074 15.653 18.589 1.00 58.00 174 GLU A CA 1
ATOM 1490 C C . GLU A 1 174 ? 28.938 14.536 17.542 1.00 58.00 174 GLU A C 1
ATOM 1492 O O . GLU A 1 174 ? 29.229 14.756 16.366 1.00 58.00 174 GLU A O 1
ATOM 1497 N N . MET A 1 175 ? 28.373 13.380 17.913 1.00 59.34 175 MET A N 1
ATOM 1498 C CA . MET A 1 175 ? 28.123 12.269 16.977 1.00 59.34 175 MET A CA 1
ATOM 1499 C C . MET A 1 175 ? 27.177 12.672 15.832 1.00 59.34 175 MET A C 1
ATOM 1501 O O . MET A 1 175 ? 27.408 12.330 14.672 1.00 59.34 175 MET A O 1
ATOM 1505 N N . SER A 1 176 ? 26.140 13.460 16.133 1.00 55.56 176 SER A N 1
ATOM 1506 C CA . SER A 1 176 ? 25.227 14.026 15.131 1.00 55.56 176 SER A CA 1
ATOM 1507 C C . SER A 1 176 ? 25.921 15.033 14.204 1.00 55.56 176 SER A C 1
ATOM 1509 O O . SER A 1 176 ? 25.647 15.049 13.004 1.00 55.56 176 SER A O 1
ATOM 1511 N N . TRP A 1 177 ? 26.855 15.843 14.716 1.00 55.66 177 TRP A N 1
ATOM 1512 C CA . TRP A 1 177 ? 27.642 16.781 13.908 1.00 55.66 177 TRP A CA 1
ATOM 1513 C C . TRP A 1 177 ? 28.571 16.051 12.930 1.00 55.66 177 TRP A C 1
ATOM 1515 O O . TRP A 1 177 ? 28.579 16.385 11.744 1.00 55.66 177 TRP A O 1
ATOM 1525 N N . TYR A 1 178 ? 29.267 15.005 13.388 1.00 53.44 178 TYR A N 1
ATOM 1526 C CA . TYR A 1 178 ? 30.109 14.156 12.537 1.00 53.44 178 TYR A CA 1
ATOM 1527 C C . TYR A 1 178 ? 29.303 13.464 11.430 1.00 53.44 178 TYR A C 1
ATOM 1529 O O . TYR A 1 178 ? 29.682 13.527 10.261 1.00 53.44 178 TYR A O 1
ATOM 1537 N N . LEU A 1 179 ? 28.147 12.878 11.762 1.00 53.47 179 LEU A N 1
ATOM 1538 C CA . LEU A 1 179 ? 27.263 12.267 10.764 1.00 53.47 179 LEU A CA 1
ATOM 1539 C C . LEU A 1 179 ? 26.711 13.300 9.768 1.00 53.47 179 LEU A C 1
ATOM 1541 O O . LEU A 1 179 ? 26.598 13.004 8.579 1.00 53.47 179 LEU A O 1
ATOM 1545 N N . ARG A 1 180 ? 26.406 14.525 10.218 1.00 49.97 180 ARG A N 1
ATOM 1546 C CA . ARG A 1 180 ? 25.852 15.598 9.377 1.00 49.97 180 ARG A CA 1
ATOM 1547 C C . ARG A 1 180 ? 26.873 16.196 8.405 1.00 49.97 180 ARG A C 1
ATOM 1549 O O . ARG A 1 180 ? 26.524 16.386 7.240 1.00 49.97 180 ARG A O 1
ATOM 1556 N N . ILE A 1 181 ? 28.114 16.437 8.842 1.00 53.41 181 ILE A N 1
ATOM 1557 C CA . ILE A 1 181 ? 29.210 16.878 7.958 1.00 53.41 181 ILE A CA 1
ATOM 1558 C C . ILE A 1 181 ? 29.467 15.829 6.875 1.00 53.41 181 ILE A C 1
ATOM 1560 O O . ILE A 1 181 ? 29.549 16.160 5.692 1.00 53.41 181 ILE A O 1
ATOM 1564 N N . SER A 1 182 ? 29.546 14.556 7.263 1.00 50.19 182 SER A N 1
ATOM 1565 C CA . SER A 1 182 ? 29.824 13.461 6.331 1.00 50.19 182 SER A CA 1
ATOM 1566 C C . SER A 1 182 ? 28.687 13.257 5.327 1.00 50.19 182 SER A C 1
ATOM 1568 O O . SER A 1 182 ? 28.947 13.083 4.137 1.00 50.19 182 SER A O 1
ATOM 1570 N N . PHE A 1 183 ? 27.427 13.394 5.756 1.00 44.78 183 PHE A N 1
ATOM 1571 C CA . PHE A 1 183 ? 26.280 13.398 4.844 1.00 44.78 183 PHE A CA 1
ATOM 1572 C C . PHE A 1 183 ? 26.315 14.576 3.862 1.00 44.78 183 PHE A C 1
ATOM 1574 O O . PHE A 1 183 ? 26.042 14.387 2.679 1.00 44.78 183 PHE A O 1
ATOM 1581 N N . GLN A 1 184 ? 26.674 15.785 4.308 1.00 47.50 184 GLN A N 1
ATOM 1582 C CA . GLN A 1 184 ? 26.821 16.946 3.420 1.00 47.50 184 GLN A CA 1
ATOM 1583 C C . GLN A 1 184 ? 27.957 16.767 2.403 1.00 47.50 184 GLN A C 1
ATOM 1585 O O . GLN A 1 184 ? 27.790 17.153 1.246 1.00 47.50 184 GLN A O 1
ATOM 1590 N N . ASN A 1 185 ? 29.055 16.109 2.782 1.00 47.91 185 ASN A N 1
ATOM 1591 C CA . ASN A 1 185 ? 30.145 15.766 1.866 1.00 47.91 185 ASN A CA 1
ATOM 1592 C C . ASN A 1 185 ? 29.732 14.689 0.842 1.00 47.91 185 ASN A C 1
ATOM 1594 O O . ASN A 1 185 ? 30.030 14.829 -0.346 1.00 47.91 185 ASN A O 1
ATOM 1598 N N . ALA A 1 186 ? 28.970 13.671 1.257 1.00 47.16 186 ALA A N 1
ATOM 1599 C CA . ALA A 1 186 ? 28.426 12.644 0.362 1.00 47.16 186 ALA A CA 1
ATOM 1600 C C . ALA A 1 186 ? 27.379 13.208 -0.624 1.00 47.16 186 ALA A C 1
ATOM 1602 O O . ALA A 1 186 ? 27.407 12.898 -1.818 1.00 47.16 186 ALA A O 1
ATOM 1603 N N . TYR A 1 187 ? 26.496 14.104 -0.163 1.00 46.84 187 TYR A N 1
ATOM 1604 C CA . TYR A 1 187 ? 25.573 14.844 -1.033 1.00 46.84 187 TYR A CA 1
ATOM 1605 C C . TYR A 1 187 ? 26.305 15.815 -1.971 1.00 46.84 187 TYR A C 1
ATOM 1607 O O . TYR A 1 187 ? 25.890 15.970 -3.118 1.00 46.84 187 TYR A O 1
ATOM 1615 N N . GLY A 1 188 ? 27.405 16.433 -1.530 1.00 41.84 188 GLY A N 1
ATOM 1616 C CA . GLY A 1 188 ? 28.268 17.265 -2.375 1.00 41.84 188 GLY A CA 1
ATOM 1617 C C . GLY A 1 188 ? 28.879 16.480 -3.541 1.00 41.84 188 GLY A C 1
ATOM 1618 O O . GLY A 1 188 ? 28.827 16.940 -4.682 1.00 41.84 188 GLY A O 1
ATOM 1619 N N . ALA A 1 189 ? 29.352 15.257 -3.284 1.00 46.50 189 ALA A N 1
ATOM 1620 C CA . ALA A 1 189 ? 29.842 14.344 -4.320 1.00 46.50 189 ALA A CA 1
ATOM 1621 C C . ALA A 1 189 ? 28.722 13.868 -5.270 1.00 46.50 189 ALA A C 1
ATOM 1623 O O . ALA A 1 189 ? 28.913 13.810 -6.486 1.00 46.50 189 ALA A O 1
ATOM 1624 N N . SER A 1 190 ? 27.519 13.598 -4.746 1.00 44.16 190 SER A N 1
ATOM 1625 C CA . SER A 1 190 ? 26.342 13.246 -5.558 1.00 44.16 190 SER A CA 1
ATOM 1626 C C . SER A 1 190 ? 25.823 14.414 -6.411 1.00 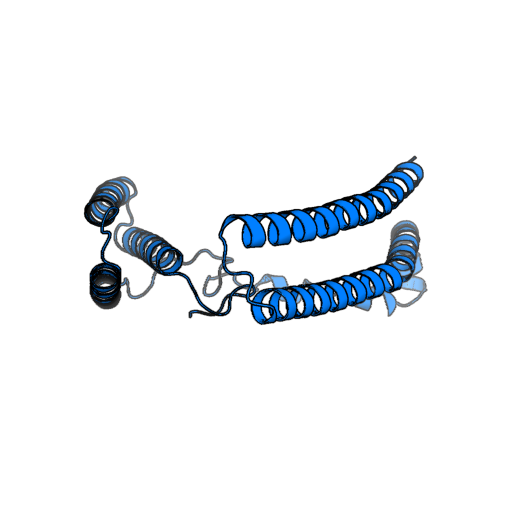44.16 190 SER A C 1
ATOM 1628 O O . SER A 1 190 ? 25.355 14.199 -7.528 1.00 44.16 190 SER A O 1
ATOM 1630 N N . SER A 1 191 ? 25.902 15.647 -5.908 1.00 45.62 191 SER A N 1
ATOM 1631 C CA . SER A 1 191 ? 25.504 16.868 -6.621 1.00 45.62 191 SER A CA 1
ATOM 1632 C C . SER A 1 191 ? 26.453 17.174 -7.783 1.00 45.62 191 SER A C 1
ATOM 1634 O O . SER A 1 191 ? 25.999 17.498 -8.878 1.00 45.62 191 SER A O 1
ATOM 1636 N N . GLN A 1 192 ? 27.763 16.962 -7.605 1.00 46.31 192 GLN A N 1
ATOM 1637 C CA . GLN A 1 192 ? 28.744 17.055 -8.695 1.00 46.31 192 GLN A CA 1
ATOM 1638 C C . GLN A 1 192 ? 28.475 16.033 -9.815 1.00 46.31 192 GLN A C 1
ATOM 1640 O O . GLN A 1 192 ? 28.629 16.357 -10.992 1.00 46.31 192 GLN A O 1
ATOM 1645 N N . LEU A 1 193 ? 27.993 14.832 -9.472 1.00 45.03 193 LEU A N 1
ATOM 1646 C CA . LEU A 1 193 ? 27.563 13.821 -10.447 1.00 45.03 193 LEU A CA 1
ATOM 1647 C C . LEU A 1 193 ? 26.240 14.187 -11.146 1.00 45.03 193 LEU A C 1
ATOM 1649 O O . LEU A 1 193 ? 26.091 13.929 -12.339 1.00 45.03 193 LEU A O 1
ATOM 1653 N N . GLN A 1 194 ? 25.287 14.818 -10.452 1.00 44.31 194 GLN A N 1
ATOM 1654 C CA . GLN A 1 194 ? 24.065 15.353 -11.075 1.00 44.31 194 GLN A CA 1
ATOM 1655 C C . GLN A 1 194 ? 24.365 16.518 -12.026 1.00 44.31 194 GLN A C 1
ATOM 1657 O O . GLN A 1 194 ? 23.873 16.514 -13.151 1.00 44.31 194 GLN A O 1
ATOM 1662 N N . HIS A 1 195 ? 25.239 17.449 -11.635 1.00 39.91 195 HIS A N 1
ATOM 1663 C CA . HIS A 1 195 ? 25.679 18.552 -12.494 1.00 39.91 195 HIS A CA 1
ATOM 1664 C C . HIS A 1 195 ? 26.427 18.059 -13.743 1.00 39.91 195 HIS A C 1
ATOM 1666 O O . HIS A 1 195 ? 26.236 18.611 -14.825 1.00 39.91 195 HIS A O 1
ATOM 1672 N N . ALA A 1 196 ? 27.234 16.998 -13.621 1.00 41.62 196 ALA A N 1
ATOM 1673 C CA . ALA A 1 196 ? 27.878 16.341 -14.761 1.00 41.62 196 ALA A CA 1
ATOM 1674 C C . ALA A 1 196 ? 26.863 15.653 -15.695 1.00 41.62 196 ALA A C 1
ATOM 1676 O O . ALA A 1 196 ? 27.007 15.713 -16.915 1.00 41.62 196 ALA A O 1
ATOM 1677 N N . ASN A 1 197 ? 25.803 15.055 -15.140 1.00 43.50 197 ASN A N 1
ATOM 1678 C CA . ASN A 1 197 ? 24.711 14.462 -15.918 1.00 43.50 197 ASN A CA 1
ATOM 1679 C C . ASN A 1 197 ? 23.831 15.509 -16.618 1.00 43.50 197 ASN A C 1
ATOM 1681 O O . ASN A 1 197 ? 23.316 15.234 -17.699 1.00 43.50 197 ASN A O 1
ATOM 1685 N N . ASP A 1 198 ? 23.659 16.699 -16.041 1.00 43.00 198 ASP A N 1
ATOM 1686 C CA . ASP A 1 198 ? 22.916 17.794 -16.673 1.00 43.00 198 ASP A CA 1
ATOM 1687 C C . ASP A 1 198 ? 23.744 18.517 -17.752 1.00 43.00 198 ASP A C 1
ATOM 1689 O O . ASP A 1 198 ? 23.180 18.981 -18.739 1.00 43.00 198 ASP A O 1
ATOM 1693 N N . PHE A 1 199 ? 25.079 18.518 -17.646 1.00 36.38 199 PHE A N 1
ATOM 1694 C CA . PHE A 1 199 ? 25.981 18.999 -18.705 1.00 36.38 199 PHE A CA 1
ATOM 1695 C C . PHE A 1 199 ? 25.967 18.107 -19.961 1.00 36.38 199 PHE A C 1
ATOM 1697 O O . PHE A 1 199 ? 26.247 18.584 -21.055 1.00 36.38 199 PHE A O 1
ATOM 1704 N N . LEU A 1 200 ? 25.620 16.824 -19.812 1.00 43.06 200 LEU A N 1
ATOM 1705 C CA . LEU A 1 200 ? 25.505 15.842 -20.901 1.00 43.06 200 LEU A CA 1
ATOM 1706 C C . LEU A 1 200 ? 24.100 15.781 -21.533 1.00 43.06 200 LEU A C 1
ATOM 1708 O O . LEU A 1 200 ? 23.875 14.993 -22.451 1.00 43.06 200 LEU A O 1
ATOM 1712 N N . LYS A 1 201 ? 23.146 16.582 -21.037 1.00 45.38 201 LYS A N 1
ATOM 1713 C CA . LYS A 1 201 ? 21.788 16.716 -21.598 1.00 45.38 201 LYS A CA 1
ATOM 1714 C C . LYS A 1 201 ? 21.650 17.856 -22.620 1.00 45.38 201 LYS A C 1
ATOM 1716 O O . LYS A 1 201 ? 20.554 18.010 -23.156 1.00 45.38 201 LYS A O 1
ATOM 1721 N N . ASN A 1 202 ? 22.720 18.615 -22.883 1.00 35.34 202 ASN A N 1
ATOM 1722 C CA . ASN A 1 202 ? 22.797 19.624 -23.948 1.00 35.34 202 ASN A CA 1
ATOM 1723 C C . ASN A 1 202 ? 23.632 19.121 -25.125 1.00 35.34 202 ASN A C 1
ATOM 1725 O O . ASN A 1 202 ? 24.744 18.609 -24.870 1.00 35.34 202 ASN A O 1
#